Protein AF-A0A8X8FTY4-F1 (afdb_monomer_lite)

Radius of gyration: 25.92 Å; chains: 1; bounding box: 69×63×74 Å

InterPro domains:
  IPR011990 Tetratricopeptide-like helical domain superfamily [G3DSA:1.25.40.10] (54-294)
  IPR045653 Domain of unknown function DUF6396 [PF19933] (265-359)

Foldseek 3Di:
DDDDDDDDDDDDDDDDDDDDDDDDDDPDPPDPPQLAADDADDDDDDFDQDAQPPPQPDFDPLLVLLVLLLVVLVVPCPDDAEDPVLVVNLQSSLQSLLLSVLRVGLVSLVSNLVSLPHDHDPDPPVDQDPSNVVSVVSSVVSLVSCVVVVNLVSLQVVLVVCVVVSNNNVSLVSLSVSVSSNDLSSLVVNLLCQPCVHPNVVSNVHDPVSVVVSLVSLVSSVVNPNLVSQVVVLQVPQPPSPNVRRLVSLLVSLQQLRLVSLQSLLVSLVVVCVVPVPCPLSVVLSVLSVLSSVVSVVDPRDGQNCSCLSRNDPPDDHDDDPSDGPDDPDPDPDNSDDDLVSQQVSLVVSCADSSRSHHPVVVVVPVVPDDDD

Organism: NCBI:txid2760084

pLDDT: mean 76.69, std 22.38, range [25.39, 97.62]

Secondary structure (DSSP, 8-state):
-PPPPP--PPPPPPPP--------------------PPPPPPP-SPP-------------HHHHHHHHHHHHHHHH----SSSHHHHHHHHHHHHHHHHHHHTT-HHHHHHHHHHTTS---S---S---HHHHHHHHHHHHHHHHHHHTT-HHHHHHHHHHHHHTT-HHHHHHHHHHHHHTT-HHHHHHHHHHH-TTSHHHHHTT--GGGHHHHHHHHHHHHHTT-HHHHHHHHHHHSGGG-GGGGHHHHHHHHHTT-HHHHHHHHHHHHHHHHHSTT-HHHHHHHHHHHHHHHHHHHSTT---TTHHHHSPPTTS------S--SPPPPP--------HHHHHHHHHTTTB-TTT--BTHHHHTTTT-----

Sequence (373 aa):
MNQPAACACVSAPQKARNILVIGFLLISTMTAAKCRAKETAAPGPEFKCVTQVEGDGVVEADVERLYRFAQHLEAGAQLPVNNQDAVVAVQKLTRYYRIGVAHGDIRAAKALRNVLSWSTSDTYSGVLDRRQVSRDEERQKLLDQMLAAGSVDAIVTLGNIEMMGCSPATALPLYLKAASLGSVDGQMRAVNLLDPSTVSGRAFGAKKSGSGLVMSLLTCAAVAGDQRARYELAERGSAGGKSESNIELLHALTIQGNTYAVARLKSIFELRSRRNDSDSQDRERASRYERVRMLLMLNDGAKVPDLDVIVPLPPAELDAWDGTFLWSPSPTSEPPSLSEAEITDLATRRSLDPCTGLPKDLEESKSDQEPTP

Structure (mmCIF, N/CA/C/O backbone):
data_AF-A0A8X8FTY4-F1
#
_entry.id   AF-A0A8X8FTY4-F1
#
loop_
_atom_site.group_PDB
_atom_site.id
_atom_site.type_symbol
_atom_site.label_atom_id
_atom_site.label_alt_id
_atom_site.label_comp_id
_atom_site.label_asym_id
_atom_site.label_entity_id
_atom_site.label_seq_id
_atom_site.pdbx_PDB_ins_code
_atom_site.Cartn_x
_atom_site.Cartn_y
_atom_site.Cartn_z
_atom_site.occupancy
_atom_site.B_iso_or_equiv
_atom_site.auth_seq_id
_atom_site.auth_comp_id
_atom_site.auth_asym_id
_atom_site.auth_atom_id
_atom_site.pdbx_PDB_model_num
ATOM 1 N N . MET A 1 1 ? -44.401 17.730 7.326 1.00 31.33 1 MET A N 1
ATOM 2 C CA . MET A 1 1 ? -43.212 17.431 6.502 1.00 31.33 1 MET A CA 1
ATOM 3 C C . MET A 1 1 ? -42.066 18.242 7.082 1.00 31.33 1 MET A C 1
ATOM 5 O O . MET A 1 1 ? -41.971 19.425 6.793 1.00 31.33 1 MET A O 1
ATOM 9 N N . ASN A 1 2 ? -41.297 17.650 7.998 1.00 30.16 2 ASN A N 1
ATOM 10 C CA . ASN A 1 2 ? -40.187 18.328 8.671 1.00 30.16 2 ASN A CA 1
ATOM 11 C C . ASN A 1 2 ? -38.917 18.121 7.843 1.00 30.16 2 ASN A C 1
ATOM 13 O O . ASN A 1 2 ? -38.508 16.983 7.628 1.00 30.16 2 ASN A O 1
ATOM 17 N N . GLN A 1 3 ? -38.330 19.211 7.351 1.00 25.39 3 GLN A N 1
ATOM 18 C CA . GLN A 1 3 ? -37.005 19.203 6.731 1.00 25.39 3 GLN A CA 1
ATOM 19 C C . GLN A 1 3 ? -35.939 18.893 7.799 1.00 25.39 3 GLN A C 1
ATOM 21 O O . GLN A 1 3 ? -36.030 19.442 8.900 1.00 25.39 3 GLN A O 1
ATOM 26 N N . PRO A 1 4 ? -34.934 18.045 7.517 1.00 29.77 4 PRO A N 1
ATOM 27 C CA . PRO A 1 4 ? -33.805 17.870 8.420 1.00 29.77 4 PRO A CA 1
ATOM 28 C C . PRO A 1 4 ? -32.944 19.142 8.428 1.00 29.77 4 PRO A C 1
ATOM 30 O O . PRO A 1 4 ? -32.635 19.710 7.379 1.00 29.77 4 PRO A O 1
ATOM 33 N N . ALA A 1 5 ? -32.598 19.606 9.629 1.00 31.27 5 ALA A N 1
ATOM 34 C CA . ALA A 1 5 ? -31.796 20.803 9.849 1.00 31.27 5 ALA A CA 1
ATOM 35 C C . ALA A 1 5 ? -30.374 20.628 9.288 1.00 31.27 5 ALA A C 1
ATOM 37 O O . ALA A 1 5 ? -29.717 19.619 9.537 1.00 31.27 5 ALA A O 1
ATOM 38 N N . ALA A 1 6 ? -29.890 21.623 8.547 1.00 30.09 6 ALA A N 1
ATOM 39 C CA . ALA A 1 6 ? -28.513 21.670 8.071 1.00 30.09 6 ALA A CA 1
ATOM 40 C C . ALA A 1 6 ? -27.552 21.966 9.244 1.00 30.09 6 ALA A C 1
ATOM 42 O O . ALA A 1 6 ? -27.708 22.991 9.910 1.00 30.09 6 ALA A O 1
ATOM 43 N N . CYS A 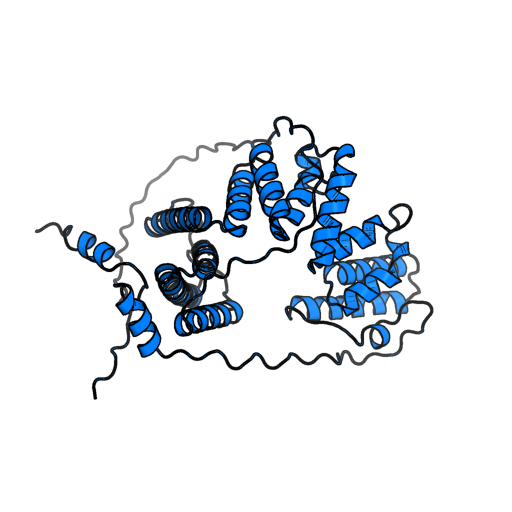1 7 ? -26.556 21.098 9.495 1.00 32.28 7 CYS A N 1
ATOM 44 C CA . CYS A 1 7 ? -25.486 21.368 10.470 1.00 32.28 7 CYS A CA 1
ATOM 45 C C . CYS A 1 7 ? -24.625 22.539 9.935 1.00 32.28 7 CYS A C 1
ATOM 47 O O . CYS A 1 7 ? -23.937 22.390 8.924 1.00 32.28 7 CYS A O 1
ATOM 49 N N . ALA A 1 8 ? -24.644 23.698 10.600 1.00 29.80 8 ALA A N 1
ATOM 50 C CA . ALA A 1 8 ? -23.758 24.829 10.312 1.00 29.80 8 ALA A CA 1
ATOM 51 C C . ALA A 1 8 ? -22.760 25.020 11.467 1.00 29.80 8 ALA A C 1
ATOM 53 O O . ALA A 1 8 ? -23.161 25.203 12.614 1.00 29.80 8 ALA A O 1
ATOM 54 N N . CYS A 1 9 ? -21.457 24.990 11.171 1.00 28.64 9 CYS A N 1
ATOM 55 C CA . CYS A 1 9 ? -20.397 25.246 12.149 1.00 28.64 9 CYS A CA 1
ATOM 56 C C . CYS A 1 9 ? -20.193 26.759 12.333 1.00 28.64 9 CYS A C 1
ATOM 58 O O . CYS A 1 9 ? -19.814 27.454 11.391 1.00 28.64 9 CYS A O 1
ATOM 60 N N . VAL A 1 10 ? -20.409 27.268 13.549 1.00 26.62 10 VAL A N 1
ATOM 61 C CA . VAL A 1 10 ? -20.177 28.675 13.919 1.00 26.62 10 VAL A CA 1
ATOM 62 C C . VAL A 1 10 ? -18.745 28.845 14.440 1.00 26.62 10 VAL A C 1
ATOM 64 O O . VAL A 1 10 ? -18.342 28.184 15.393 1.00 26.62 10 VAL A O 1
ATOM 67 N N . SER A 1 11 ? -17.966 29.743 13.832 1.00 28.58 11 SER A N 1
ATOM 68 C CA . SER A 1 11 ? -16.622 30.127 14.288 1.00 28.58 11 SER A CA 1
ATOM 69 C C . SER A 1 11 ? -16.677 31.347 15.216 1.00 28.58 11 SER A C 1
ATOM 71 O O . SER A 1 11 ? -17.156 32.404 14.804 1.00 28.58 11 SER A O 1
ATOM 73 N N . ALA A 1 12 ? -16.143 31.240 16.435 1.00 26.58 12 ALA A N 1
ATOM 74 C CA . ALA A 1 12 ? -15.958 32.380 17.340 1.00 26.58 12 ALA A CA 1
ATOM 75 C C . ALA A 1 12 ? -14.589 33.069 17.110 1.00 26.58 12 ALA A C 1
ATOM 77 O O . ALA A 1 12 ? -13.597 32.372 16.886 1.00 26.58 12 ALA A O 1
ATOM 78 N N . PRO A 1 13 ? -14.487 34.413 17.183 1.00 27.52 13 PRO A N 1
ATOM 79 C CA . PRO A 1 13 ? -13.235 35.129 16.951 1.00 27.52 13 PRO A CA 1
ATOM 80 C C . PRO A 1 13 ? -12.374 35.204 18.222 1.00 27.52 13 PRO A C 1
ATOM 82 O O . PRO A 1 13 ? -12.824 35.645 19.281 1.00 27.52 13 PRO A O 1
ATOM 85 N N . GLN A 1 14 ? -11.102 34.820 18.110 1.00 30.92 14 GLN A N 1
ATOM 86 C CA . GLN A 1 14 ? -10.137 34.833 19.211 1.00 30.92 14 GLN A CA 1
ATOM 87 C C . GLN A 1 14 ? -9.344 36.155 19.202 1.00 30.92 14 GLN A C 1
ATOM 89 O O . GLN A 1 14 ? -8.655 36.479 18.237 1.00 30.92 14 GLN A O 1
ATOM 94 N N . LYS A 1 15 ? -9.466 36.953 20.274 1.00 28.73 15 LYS A N 1
ATOM 95 C CA . LYS A 1 15 ? -8.735 38.221 20.461 1.00 28.73 15 LYS A CA 1
ATOM 96 C C . LYS A 1 15 ? -7.252 37.952 20.745 1.00 28.73 15 LYS A C 1
ATOM 98 O O . LYS A 1 15 ? -6.920 37.328 21.750 1.00 28.73 15 LYS A O 1
ATOM 103 N N . ALA A 1 16 ? -6.369 38.484 19.904 1.00 28.66 16 ALA A N 1
ATOM 104 C CA . ALA A 1 16 ? -4.926 38.474 20.123 1.00 28.66 16 ALA A CA 1
ATOM 105 C C . ALA A 1 16 ? -4.528 39.448 21.252 1.00 28.66 16 ALA A C 1
ATOM 107 O O . ALA A 1 16 ? -4.875 40.629 21.215 1.00 28.66 16 ALA A O 1
ATOM 108 N N . ARG A 1 17 ? -3.774 38.968 22.248 1.00 30.05 17 ARG A N 1
ATOM 109 C CA . ARG A 1 17 ? -3.014 39.807 23.190 1.00 30.05 17 ARG A CA 1
ATOM 110 C C . ARG A 1 17 ? -1.528 39.586 22.918 1.00 30.05 17 ARG A C 1
ATOM 112 O O . ARG A 1 17 ? -1.022 38.490 23.127 1.00 30.05 17 ARG A O 1
ATOM 119 N N . ASN A 1 18 ? -0.851 40.631 22.448 1.00 26.86 18 ASN A N 1
ATOM 120 C CA . ASN A 1 18 ? 0.596 40.648 22.251 1.00 26.86 18 ASN A CA 1
ATOM 121 C C . ASN A 1 18 ? 1.306 40.663 23.611 1.00 26.86 18 ASN A C 1
ATOM 123 O O . ASN A 1 18 ? 1.175 41.631 24.359 1.00 26.86 18 ASN A O 1
ATOM 127 N N . ILE A 1 19 ? 2.082 39.621 23.910 1.00 31.84 19 ILE A N 1
ATOM 128 C CA . ILE A 1 19 ? 3.096 39.637 24.970 1.00 31.84 19 ILE A CA 1
ATOM 129 C C . ILE A 1 19 ? 4.438 39.323 24.308 1.00 31.84 19 ILE A C 1
ATOM 131 O O . ILE A 1 19 ? 4.647 38.239 23.769 1.00 31.84 19 ILE A O 1
ATOM 135 N N . LEU A 1 20 ? 5.326 40.315 24.321 1.00 27.30 20 LEU A N 1
ATOM 136 C CA . LEU A 1 20 ? 6.701 40.236 23.841 1.00 27.30 20 LEU A CA 1
ATOM 137 C C . LEU A 1 20 ? 7.543 39.505 24.900 1.00 27.30 20 LEU A C 1
ATOM 139 O O . LEU A 1 20 ? 7.783 40.055 25.972 1.00 27.30 20 LEU A O 1
ATOM 143 N N . VAL A 1 21 ? 7.987 38.278 24.614 1.00 32.59 21 VAL A N 1
ATOM 144 C CA . VAL A 1 21 ? 8.940 37.541 25.462 1.00 32.59 21 VAL A CA 1
ATOM 145 C C . VAL A 1 21 ? 10.269 37.431 24.720 1.00 32.59 21 VAL A C 1
ATOM 147 O O . VAL A 1 21 ? 10.369 36.787 23.680 1.00 32.59 21 VAL A O 1
ATOM 150 N N . ILE A 1 22 ? 11.289 38.092 25.265 1.00 33.78 22 ILE A N 1
ATOM 151 C CA . ILE A 1 22 ? 12.682 38.034 24.815 1.00 33.78 22 ILE A CA 1
ATOM 152 C C . ILE A 1 22 ? 13.286 36.733 25.365 1.00 33.78 22 ILE A C 1
ATOM 154 O O . ILE A 1 22 ? 13.469 36.601 26.573 1.00 33.78 22 ILE A O 1
ATOM 158 N N . GLY A 1 23 ? 13.557 35.761 24.488 1.00 30.83 23 GLY A N 1
ATOM 159 C CA . GLY A 1 23 ? 14.112 34.451 24.841 1.00 30.83 23 GLY A CA 1
ATOM 160 C C . GLY A 1 23 ? 15.483 34.215 24.206 1.00 30.83 23 GLY A C 1
ATOM 161 O O . GLY A 1 23 ? 15.617 34.223 22.986 1.00 30.83 23 GLY A O 1
ATOM 162 N N . PHE A 1 24 ? 16.491 34.015 25.055 1.00 30.70 24 PHE A N 1
ATOM 163 C CA . PHE A 1 24 ? 17.881 33.700 24.719 1.00 30.70 24 PHE A CA 1
ATOM 164 C C . PHE A 1 24 ? 18.014 32.452 23.822 1.00 30.70 24 PHE A C 1
ATOM 166 O O . PHE A 1 24 ? 17.514 31.377 24.150 1.00 30.70 24 PHE A O 1
ATOM 173 N N . LEU A 1 25 ? 18.761 32.586 22.721 1.00 31.30 25 LEU A N 1
ATOM 174 C CA . LEU A 1 25 ? 19.192 31.496 21.840 1.00 31.30 25 LEU A CA 1
ATOM 175 C C . LEU A 1 25 ? 20.278 30.649 22.525 1.00 31.30 25 LEU A C 1
ATOM 177 O O . LEU A 1 25 ? 21.455 31.007 22.517 1.00 31.30 25 LEU A O 1
ATOM 181 N N . LEU A 1 26 ? 19.893 29.496 23.076 1.00 30.78 26 LEU A N 1
ATOM 182 C CA . LEU A 1 26 ? 20.808 28.380 23.320 1.00 30.78 26 LEU A CA 1
ATOM 183 C C . LEU A 1 26 ? 20.708 27.418 22.134 1.00 30.78 26 LEU A C 1
ATOM 185 O O . LEU A 1 26 ? 19.746 26.666 21.994 1.00 30.78 26 LEU A O 1
ATOM 189 N N . ILE A 1 27 ? 21.711 27.471 21.259 1.00 32.88 27 ILE A N 1
ATOM 190 C CA . ILE A 1 27 ? 21.879 26.548 20.134 1.00 32.88 27 ILE A CA 1
ATOM 191 C C . ILE A 1 27 ? 22.285 25.190 20.718 1.00 32.88 27 ILE A C 1
ATOM 193 O O . ILE A 1 27 ? 23.460 24.933 20.972 1.00 32.88 27 ILE A O 1
ATOM 197 N N . SER A 1 28 ? 21.301 24.328 20.974 1.00 30.59 28 SER A N 1
ATOM 198 C CA . SER A 1 28 ? 21.543 22.921 21.283 1.00 30.59 28 SER A CA 1
ATOM 199 C C . SER A 1 28 ? 21.737 22.175 19.965 1.00 30.59 28 SER A C 1
ATOM 201 O O . SER A 1 28 ? 20.808 22.012 19.173 1.00 30.59 28 SER A O 1
ATOM 203 N N . THR A 1 29 ? 22.972 21.769 19.685 1.00 31.91 29 THR A N 1
ATOM 204 C CA . THR A 1 29 ? 23.302 20.902 18.556 1.00 31.91 29 THR A CA 1
ATOM 205 C C . THR A 1 29 ? 22.725 19.512 18.821 1.00 31.91 29 THR A C 1
ATOM 207 O O . THR A 1 29 ? 23.335 18.682 19.494 1.00 31.91 29 THR A O 1
ATOM 210 N N . MET A 1 30 ? 21.528 19.237 18.292 1.00 28.66 30 MET A N 1
ATOM 211 C CA . MET A 1 30 ? 21.006 17.872 18.239 1.00 28.66 30 MET A CA 1
ATOM 212 C C . MET A 1 30 ? 21.923 17.035 17.349 1.00 28.66 30 MET A C 1
ATOM 214 O O . MET A 1 30 ? 21.891 17.099 16.121 1.00 28.66 30 MET A O 1
ATOM 218 N N . THR A 1 31 ? 22.780 16.251 17.990 1.00 32.69 31 THR A N 1
ATOM 219 C CA . THR A 1 31 ? 23.512 15.173 17.344 1.00 32.69 31 THR A CA 1
ATOM 220 C C . THR A 1 31 ? 22.498 14.111 16.936 1.00 32.69 31 THR A C 1
ATOM 222 O O . THR A 1 31 ? 21.790 13.553 17.770 1.00 32.69 31 THR A O 1
ATOM 225 N N . ALA A 1 32 ? 22.399 13.853 15.630 1.00 33.75 32 ALA A N 1
ATOM 226 C CA . ALA A 1 32 ? 21.587 12.778 15.082 1.00 33.75 32 ALA A CA 1
ATOM 227 C C . ALA A 1 32 ? 21.992 11.447 15.737 1.00 33.75 32 ALA A C 1
ATOM 229 O O . ALA A 1 32 ? 23.086 10.926 15.495 1.00 33.75 32 ALA A O 1
ATOM 230 N N . ALA A 1 33 ? 21.123 10.910 16.591 1.00 38.19 33 ALA A N 1
ATOM 231 C CA . ALA A 1 33 ? 21.311 9.603 17.193 1.00 38.19 33 ALA A CA 1
ATOM 232 C C . ALA A 1 33 ? 21.300 8.549 16.076 1.00 38.19 33 ALA A C 1
ATOM 234 O O . ALA A 1 33 ? 20.271 8.269 15.465 1.00 38.19 33 ALA A O 1
ATOM 235 N N . LYS A 1 34 ? 22.467 7.974 15.772 1.00 43.44 34 LYS A N 1
ATOM 236 C CA . LYS A 1 34 ? 22.580 6.807 14.889 1.00 43.44 34 LYS A CA 1
ATOM 237 C C . LYS A 1 34 ? 21.829 5.644 15.542 1.00 43.44 34 LYS A C 1
ATOM 239 O O . LYS A 1 34 ? 22.328 5.067 16.507 1.00 43.44 34 LYS A O 1
ATOM 244 N N . CYS A 1 35 ? 20.652 5.300 15.012 1.00 43.69 35 CYS A N 1
ATOM 245 C CA . CYS A 1 35 ? 19.920 4.090 15.388 1.00 43.69 35 CYS A CA 1
ATOM 246 C C . CYS A 1 35 ? 20.827 2.874 15.121 1.00 43.69 35 CYS A C 1
ATOM 248 O O . CYS A 1 35 ? 21.119 2.542 13.973 1.00 43.69 35 CYS A O 1
ATOM 250 N N . ARG A 1 36 ? 21.337 2.242 16.185 1.00 37.41 36 ARG A N 1
ATOM 251 C CA . ARG A 1 36 ? 22.178 1.040 16.107 1.00 37.41 36 ARG A CA 1
ATOM 252 C C . ARG A 1 36 ? 21.305 -0.169 16.424 1.00 37.41 36 ARG A C 1
ATOM 254 O O . ARG A 1 36 ? 20.817 -0.290 17.544 1.00 37.41 36 ARG A O 1
ATOM 261 N N . ALA A 1 37 ? 21.107 -1.049 15.445 1.00 43.16 37 ALA A N 1
ATOM 262 C CA . ALA A 1 37 ? 20.361 -2.287 15.642 1.00 43.16 37 ALA A CA 1
ATOM 263 C C . ALA A 1 37 ? 21.069 -3.191 16.669 1.00 43.16 37 ALA A C 1
ATOM 265 O O . ALA A 1 37 ? 22.281 -3.406 16.582 1.00 43.16 37 ALA A O 1
ATOM 266 N N . LYS A 1 38 ? 20.307 -3.721 17.632 1.00 38.34 38 LYS A N 1
ATOM 267 C CA . LYS A 1 38 ? 20.701 -4.911 18.397 1.00 38.34 38 LYS A CA 1
ATOM 268 C C . LYS A 1 38 ? 20.352 -6.163 17.588 1.00 38.34 38 LYS A C 1
ATOM 270 O O . LYS A 1 38 ? 19.427 -6.151 16.782 1.00 38.34 38 LYS A O 1
ATOM 275 N N . GLU A 1 39 ? 21.164 -7.192 17.794 1.00 38.56 39 GLU A N 1
ATOM 276 C CA . GLU A 1 39 ? 21.252 -8.442 17.035 1.00 38.56 39 GLU A CA 1
ATOM 277 C C . GLU A 1 39 ? 19.891 -9.097 16.737 1.00 38.56 39 GLU A C 1
ATOM 279 O O . GLU A 1 39 ? 19.053 -9.257 17.623 1.00 38.56 39 GLU A O 1
ATOM 284 N N . THR A 1 40 ? 19.679 -9.483 15.476 1.00 40.56 40 THR A N 1
ATOM 285 C CA . THR A 1 40 ? 18.480 -10.190 15.013 1.00 40.56 40 THR A CA 1
ATOM 286 C C . THR A 1 40 ? 18.596 -11.694 15.277 1.00 40.56 40 THR A C 1
ATOM 288 O O . THR A 1 40 ? 19.612 -12.323 14.972 1.00 40.56 40 THR A O 1
ATOM 291 N N . ALA A 1 41 ? 17.541 -12.268 15.863 1.00 35.81 41 ALA A N 1
ATOM 292 C CA . ALA A 1 41 ? 17.430 -13.686 16.191 1.00 35.81 41 ALA A CA 1
ATOM 293 C C . ALA A 1 41 ? 17.361 -14.591 14.940 1.00 35.81 41 ALA A C 1
ATOM 295 O O . ALA A 1 41 ? 16.935 -14.170 13.864 1.00 35.81 41 ALA A O 1
ATOM 296 N N . ALA A 1 42 ? 17.802 -15.843 15.114 1.00 37.09 42 ALA A N 1
ATOM 297 C CA . ALA A 1 42 ? 17.893 -16.902 14.104 1.00 37.09 42 ALA A CA 1
ATOM 298 C C . ALA A 1 42 ? 16.549 -17.206 13.394 1.00 37.09 42 ALA A C 1
ATOM 300 O O . ALA A 1 42 ? 15.488 -16.990 13.981 1.00 37.09 42 ALA A O 1
ATOM 301 N N . PRO A 1 43 ? 16.573 -17.711 12.141 1.00 44.03 43 PRO A N 1
ATOM 302 C CA . PRO A 1 43 ? 15.367 -17.888 11.336 1.00 44.03 43 PRO A CA 1
ATOM 303 C C . PRO A 1 43 ? 14.415 -18.919 11.954 1.00 44.03 43 PRO A C 1
ATOM 305 O O . PRO A 1 43 ? 14.804 -20.047 12.256 1.00 44.03 43 PRO A O 1
ATOM 308 N N . GLY A 1 44 ? 13.165 -18.490 12.137 1.00 50.53 44 GLY A N 1
ATOM 309 C CA . GLY A 1 44 ? 12.039 -19.320 12.553 1.00 50.53 44 GLY A CA 1
ATOM 310 C C . GLY A 1 44 ? 11.575 -20.310 11.468 1.00 50.53 44 GLY A C 1
ATOM 311 O O . GLY A 1 44 ? 12.240 -20.456 10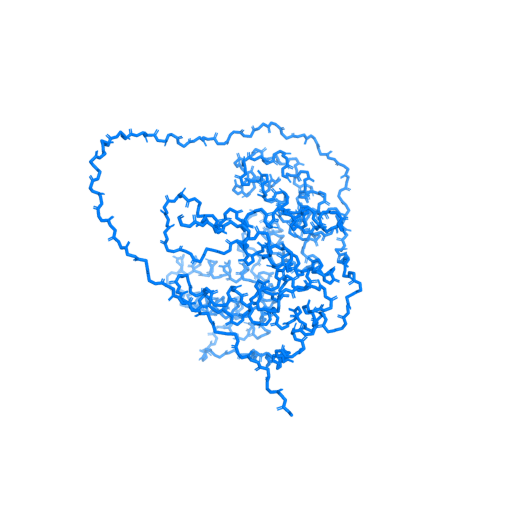.442 1.00 50.53 44 GLY A O 1
ATOM 312 N N . PRO A 1 45 ? 10.446 -21.010 11.700 1.00 53.69 45 PRO A N 1
ATOM 313 C CA . PRO A 1 45 ? 9.960 -22.095 10.844 1.00 53.69 45 PRO A CA 1
ATOM 314 C C . PRO A 1 45 ? 9.749 -21.672 9.382 1.00 53.69 45 PRO A C 1
ATOM 316 O O . PRO A 1 45 ? 9.519 -20.500 9.086 1.00 53.69 45 PRO A O 1
ATOM 319 N N . GLU A 1 46 ? 9.814 -22.655 8.479 1.00 72.06 46 GLU A N 1
ATOM 320 C CA . GLU A 1 46 ? 9.621 -22.504 7.032 1.00 72.06 46 GLU A CA 1
ATOM 321 C C . GLU A 1 46 ? 8.352 -21.690 6.714 1.00 72.06 46 GLU A C 1
ATOM 323 O O . GLU A 1 46 ? 7.239 -22.061 7.095 1.00 72.06 46 GLU A O 1
ATOM 328 N N . PHE A 1 47 ? 8.528 -20.552 6.036 1.00 87.69 47 PHE A N 1
ATOM 329 C CA . PHE A 1 47 ? 7.426 -19.684 5.629 1.00 87.69 47 PHE A CA 1
ATOM 330 C C . PHE A 1 47 ? 6.537 -20.402 4.611 1.00 87.69 47 PHE A C 1
ATOM 332 O O . PHE A 1 47 ? 7.007 -20.819 3.552 1.00 87.69 47 PHE A O 1
ATOM 339 N N . LYS A 1 48 ? 5.239 -20.492 4.908 1.00 89.88 48 LYS A N 1
ATOM 340 C CA . LYS A 1 48 ? 4.224 -21.012 3.990 1.00 89.88 48 LYS A CA 1
ATOM 341 C C . LYS A 1 48 ? 3.427 -19.850 3.420 1.00 89.88 48 LYS A C 1
ATOM 343 O O . LYS A 1 48 ? 2.898 -19.042 4.177 1.00 89.88 48 LYS A O 1
ATOM 348 N N . CYS A 1 49 ? 3.343 -19.783 2.095 1.00 90.25 49 CYS A N 1
ATOM 349 C CA . CYS A 1 49 ? 2.513 -18.787 1.434 1.00 90.25 49 CYS A CA 1
ATOM 350 C C . CYS A 1 49 ? 1.034 -19.080 1.704 1.00 90.25 49 CYS A C 1
ATOM 352 O O . CYS A 1 49 ? 0.570 -20.202 1.497 1.00 90.25 49 CYS A O 1
ATOM 354 N N . VAL A 1 50 ? 0.316 -18.063 2.166 1.00 91.44 50 VAL A N 1
ATOM 355 C CA . VAL A 1 50 ? -1.122 -18.096 2.429 1.00 91.44 50 VAL A CA 1
ATOM 356 C C . VAL A 1 50 ? -1.712 -16.844 1.796 1.00 91.44 50 VAL A C 1
ATOM 358 O O . VAL A 1 50 ? -1.111 -15.774 1.873 1.00 91.44 50 VAL A O 1
ATOM 361 N N . THR A 1 51 ? -2.867 -16.963 1.153 1.00 84.50 51 THR A N 1
ATOM 362 C CA . THR A 1 51 ? -3.624 -15.793 0.701 1.00 84.50 51 THR A CA 1
ATOM 363 C C . THR A 1 51 ? -4.336 -15.196 1.904 1.00 84.50 51 THR A C 1
ATOM 365 O O . THR A 1 51 ? -4.991 -15.933 2.642 1.00 84.50 51 THR A O 1
ATOM 368 N N . GLN A 1 52 ? -4.209 -13.884 2.118 1.00 79.69 52 GLN A N 1
ATOM 369 C CA . GLN A 1 52 ? -4.981 -13.212 3.159 1.00 79.69 52 GLN A CA 1
ATOM 370 C C . GLN A 1 52 ? -6.466 -13.446 2.887 1.00 79.69 52 GLN A C 1
ATOM 372 O O . GLN A 1 52 ? -7.004 -12.987 1.883 1.00 79.69 52 GLN A O 1
ATOM 377 N N . VAL A 1 53 ? -7.114 -14.172 3.789 1.00 67.06 53 VAL A N 1
ATOM 378 C CA . VAL A 1 53 ? -8.566 -14.171 3.889 1.00 67.06 53 VAL A CA 1
ATOM 379 C C . VAL A 1 53 ? -8.867 -12.997 4.803 1.00 67.06 53 VAL A C 1
ATOM 381 O O . VAL A 1 53 ? -8.573 -13.054 5.999 1.00 67.06 53 VAL A O 1
ATOM 384 N N . GLU A 1 54 ? -9.320 -11.880 4.235 1.00 58.94 54 GLU A N 1
ATOM 385 C CA . GLU A 1 54 ? -9.830 -10.796 5.066 1.00 58.94 54 GLU A CA 1
ATOM 386 C C . GLU A 1 54 ? -10.997 -11.347 5.881 1.00 58.94 54 GLU A C 1
ATOM 388 O O . GLU A 1 54 ? -11.904 -11.966 5.337 1.00 58.94 54 GLU A O 1
ATOM 393 N N . GLY A 1 55 ? -10.942 -11.173 7.201 1.00 55.62 55 GLY A N 1
ATOM 394 C CA . GLY A 1 55 ? -12.123 -11.311 8.037 1.00 55.62 55 GLY A CA 1
ATOM 395 C C . GLY A 1 55 ? -12.990 -10.085 7.803 1.00 55.62 55 GLY A C 1
ATOM 396 O O . GLY A 1 55 ? -12.994 -9.169 8.623 1.00 55.62 55 GLY A O 1
ATOM 397 N N . ASP A 1 56 ? -13.667 -10.026 6.665 1.00 52.34 56 ASP A N 1
ATOM 398 C CA . ASP A 1 56 ? -14.793 -9.135 6.460 1.00 52.34 56 ASP A CA 1
ATOM 399 C C . ASP A 1 56 ? -15.941 -9.684 7.304 1.00 52.34 56 ASP A C 1
ATOM 401 O O . ASP A 1 56 ? -16.811 -10.422 6.849 1.00 52.34 56 ASP A O 1
ATOM 405 N N . GLY A 1 57 ? -15.906 -9.387 8.607 1.00 61.09 57 GLY A N 1
ATOM 406 C CA . GLY A 1 57 ? -17.052 -9.651 9.468 1.00 61.09 57 GLY A CA 1
ATOM 407 C C . GLY A 1 57 ? -18.326 -9.206 8.746 1.00 61.09 57 GLY A C 1
ATOM 408 O O . GLY A 1 57 ? -18.322 -8.175 8.076 1.00 61.09 57 GLY A O 1
ATOM 409 N N . VAL A 1 58 ? -19.387 -10.012 8.821 1.00 69.44 58 VAL A N 1
ATOM 410 C CA . VAL A 1 58 ? -20.645 -9.710 8.131 1.00 69.44 58 VAL A CA 1
ATOM 411 C C . VAL A 1 58 ? -21.153 -8.359 8.637 1.00 69.44 58 VAL A C 1
ATOM 413 O O . VAL A 1 58 ? -21.639 -8.260 9.762 1.00 69.44 58 VAL A O 1
ATOM 416 N N . VAL A 1 59 ? -20.997 -7.321 7.817 1.00 82.94 59 VAL A N 1
ATOM 417 C CA . VAL A 1 59 ? -21.488 -5.969 8.088 1.00 82.94 59 VAL A CA 1
ATOM 418 C C . VAL A 1 59 ? -22.877 -5.793 7.486 1.00 82.94 59 VAL A C 1
ATOM 420 O O . VAL A 1 59 ? -23.211 -6.380 6.455 1.00 82.94 59 VAL A O 1
ATOM 423 N N . GLU A 1 60 ? -23.705 -4.983 8.141 1.00 90.00 60 GLU A N 1
ATOM 424 C CA . GLU A 1 60 ? -25.025 -4.616 7.627 1.00 90.00 60 GLU A CA 1
ATOM 425 C C . GLU A 1 60 ? -24.890 -3.926 6.254 1.00 90.00 60 GLU A C 1
ATOM 427 O O . GLU A 1 60 ? -23.926 -3.205 5.983 1.00 90.00 60 GLU A O 1
ATOM 432 N N . ALA A 1 61 ? -25.849 -4.156 5.353 1.00 90.44 61 ALA A N 1
ATOM 433 C CA . ALA A 1 61 ? -25.744 -3.694 3.967 1.00 90.44 61 ALA A CA 1
ATOM 434 C C . ALA A 1 61 ? -25.671 -2.161 3.842 1.00 90.44 61 ALA A C 1
ATOM 436 O O . ALA A 1 61 ? -25.004 -1.639 2.953 1.00 90.44 61 ALA A O 1
ATOM 437 N N . ASP A 1 62 ? -26.351 -1.430 4.720 1.00 92.19 62 ASP A N 1
ATOM 438 C CA . ASP A 1 62 ? -26.295 0.031 4.797 1.00 92.19 62 ASP A CA 1
ATOM 439 C C . ASP A 1 62 ? -24.957 0.548 5.358 1.00 92.19 62 ASP A C 1
ATOM 441 O O . ASP A 1 62 ? -24.465 1.574 4.885 1.00 92.19 62 ASP A O 1
ATOM 445 N N . VAL A 1 63 ? -24.316 -0.190 6.270 1.00 92.50 63 VAL A N 1
ATOM 446 C CA . VAL A 1 63 ? -22.949 0.084 6.754 1.00 92.50 63 VAL A CA 1
ATOM 447 C C . VAL A 1 63 ? -21.917 -0.139 5.645 1.00 92.50 63 VAL A C 1
ATOM 449 O O . VAL A 1 63 ? -21.044 0.704 5.446 1.00 92.50 63 VAL A O 1
ATOM 452 N N . GLU A 1 64 ? -22.054 -1.208 4.855 1.00 90.62 64 GLU A N 1
ATOM 453 C CA . GLU A 1 64 ? -21.225 -1.432 3.660 1.00 90.62 64 GLU A CA 1
ATOM 454 C C . GLU A 1 64 ? -21.391 -0.292 2.641 1.00 90.62 64 GLU A C 1
ATOM 456 O O . GLU A 1 64 ? -20.400 0.205 2.097 1.00 90.62 64 GLU A O 1
ATOM 461 N N . ARG A 1 65 ? -22.626 0.183 2.405 1.00 91.75 65 ARG A N 1
ATOM 462 C CA . ARG A 1 65 ? -22.852 1.361 1.548 1.00 91.75 65 ARG A CA 1
ATOM 463 C C . ARG A 1 65 ? -22.150 2.599 2.104 1.00 91.75 65 ARG A C 1
ATOM 465 O O . ARG A 1 65 ? -21.516 3.314 1.329 1.00 91.75 65 ARG A O 1
ATOM 472 N N . LEU A 1 66 ? -22.238 2.844 3.416 1.00 93.56 66 LEU A N 1
ATOM 473 C CA . LEU A 1 66 ? -21.573 3.976 4.069 1.00 93.56 66 LEU A CA 1
ATOM 474 C C . LEU A 1 66 ? -20.054 3.911 3.894 1.00 93.56 66 LEU A C 1
ATOM 476 O O . LEU A 1 66 ? -19.438 4.922 3.554 1.00 93.56 66 LEU A O 1
ATOM 480 N N . TYR A 1 67 ? -19.460 2.729 4.075 1.00 91.31 67 TYR A N 1
ATOM 481 C CA . TYR A 1 67 ? -18.029 2.521 3.878 1.00 91.31 67 TYR A CA 1
ATOM 482 C C . TYR A 1 67 ? -17.605 2.841 2.439 1.00 91.31 67 TYR A C 1
ATOM 484 O O . TYR A 1 67 ? -16.677 3.624 2.232 1.00 91.31 67 TYR A O 1
ATOM 492 N N . ARG A 1 68 ? -18.326 2.324 1.434 1.00 89.19 68 ARG A N 1
ATOM 493 C CA . ARG A 1 68 ? -18.039 2.614 0.016 1.00 89.19 68 ARG A CA 1
ATOM 494 C C . ARG A 1 68 ? -18.230 4.084 -0.348 1.00 89.19 68 ARG A C 1
ATOM 496 O O . ARG A 1 68 ? -17.448 4.621 -1.129 1.00 89.19 68 ARG A O 1
ATOM 503 N N . PHE A 1 69 ? -19.243 4.741 0.213 1.00 89.69 69 PHE A N 1
ATOM 504 C CA . PHE A 1 69 ? -19.453 6.178 0.033 1.00 89.69 69 PHE A CA 1
ATOM 505 C C . PHE A 1 69 ? -18.288 6.992 0.594 1.00 89.69 69 PHE A C 1
ATOM 507 O O . PHE A 1 69 ? -17.752 7.853 -0.103 1.00 89.69 69 PHE A O 1
ATOM 514 N N . ALA A 1 70 ? -17.837 6.675 1.810 1.00 89.25 70 ALA A N 1
ATOM 515 C CA . ALA A 1 70 ? -16.673 7.316 2.410 1.00 89.25 70 ALA A CA 1
ATOM 516 C C . ALA A 1 70 ? -15.392 7.074 1.591 1.00 89.25 70 ALA A C 1
ATOM 518 O O . ALA A 1 70 ? -14.667 8.029 1.324 1.00 89.25 70 ALA A O 1
ATOM 519 N N . GLN A 1 71 ? -15.156 5.849 1.107 1.00 86.38 71 GLN A N 1
ATOM 520 C CA . GLN A 1 71 ? -14.010 5.543 0.240 1.00 86.38 71 GLN A CA 1
ATOM 521 C C . GLN A 1 71 ? -14.038 6.317 -1.080 1.00 86.38 71 GLN A C 1
ATOM 523 O O . GLN A 1 71 ? -13.004 6.809 -1.527 1.00 86.38 71 GLN A O 1
ATOM 528 N N . HIS A 1 72 ? -15.209 6.449 -1.706 1.00 83.56 72 HIS A N 1
ATOM 529 C CA . HIS A 1 72 ? -15.345 7.234 -2.930 1.00 83.56 72 HIS A CA 1
ATOM 530 C C . HIS A 1 72 ? -15.011 8.712 -2.686 1.00 83.56 72 HIS A C 1
ATOM 532 O O . HIS A 1 72 ? -14.279 9.320 -3.466 1.00 83.56 72 HIS A O 1
ATOM 538 N N . LEU A 1 73 ? -15.512 9.280 -1.583 1.00 81.62 73 LEU A N 1
ATOM 539 C CA . LEU A 1 73 ? -15.182 10.648 -1.186 1.00 81.62 73 LEU A CA 1
ATOM 540 C C . LEU A 1 73 ? -13.689 10.812 -0.900 1.00 81.62 73 LEU A C 1
ATOM 542 O O . LEU A 1 73 ? -13.110 11.804 -1.322 1.00 81.62 73 LEU A O 1
ATOM 546 N N . GLU A 1 74 ? -13.066 9.853 -0.217 1.00 81.06 74 GLU A N 1
ATOM 547 C CA . GLU A 1 74 ? -11.629 9.847 0.064 1.00 81.06 74 GLU A CA 1
ATOM 548 C C . GLU A 1 74 ? -10.791 9.785 -1.221 1.00 81.06 74 GLU A C 1
ATOM 550 O O . GLU A 1 74 ? -9.851 10.561 -1.363 1.00 81.06 74 GLU A O 1
ATOM 555 N N . ALA A 1 75 ? -11.162 8.939 -2.187 1.00 73.75 75 ALA A N 1
ATOM 556 C CA . ALA A 1 75 ? -10.469 8.821 -3.471 1.00 73.75 75 ALA A CA 1
ATOM 557 C C . ALA A 1 75 ? -10.613 10.075 -4.352 1.00 73.75 75 ALA A C 1
ATOM 559 O O . ALA A 1 75 ? -9.668 10.469 -5.034 1.00 73.75 75 ALA A O 1
ATOM 560 N N . GLY A 1 76 ? -11.791 10.709 -4.341 1.00 64.50 76 GLY A N 1
ATOM 561 C CA . GLY A 1 76 ? -12.052 11.955 -5.070 1.00 64.50 76 GLY A CA 1
ATOM 562 C C . GLY A 1 76 ? -11.507 13.204 -4.375 1.00 64.50 76 GLY A C 1
ATOM 563 O O . GLY A 1 76 ? -11.387 14.263 -4.995 1.00 64.50 76 GLY A O 1
ATOM 564 N N . ALA A 1 77 ? -11.165 13.104 -3.091 1.00 62.19 77 ALA A N 1
ATOM 565 C CA . ALA A 1 77 ? -10.570 14.189 -2.341 1.00 62.19 77 ALA A CA 1
ATOM 566 C C . ALA A 1 77 ? -9.095 14.318 -2.747 1.00 62.19 77 ALA A C 1
ATOM 568 O O . ALA A 1 77 ? -8.190 13.755 -2.137 1.00 62.19 77 ALA A O 1
ATOM 569 N N . GLN A 1 78 ? -8.840 15.093 -3.801 1.00 53.16 78 GLN A N 1
ATOM 570 C CA . GLN A 1 78 ? -7.504 15.548 -4.178 1.00 53.16 78 GLN A CA 1
ATOM 571 C C . GLN A 1 78 ? -7.006 16.556 -3.126 1.00 53.16 78 GLN A C 1
ATOM 573 O O . GLN A 1 78 ? -6.884 17.738 -3.421 1.00 53.16 78 GLN A O 1
ATOM 578 N N . LEU A 1 79 ? -6.833 16.128 -1.870 1.00 53.22 79 LEU A N 1
ATOM 579 C CA . LEU A 1 79 ? -6.660 17.014 -0.719 1.00 53.22 79 LEU A CA 1
ATOM 580 C C . LEU A 1 79 ? -5.331 17.767 -0.829 1.00 53.22 79 LEU A C 1
ATOM 582 O O . LEU A 1 79 ? -4.273 17.169 -0.607 1.00 53.22 79 LEU A O 1
ATOM 586 N N . PRO A 1 80 ? -5.345 19.075 -1.145 1.00 47.28 80 PRO A N 1
ATOM 587 C CA . PRO A 1 80 ? -4.154 19.886 -1.026 1.00 47.28 80 PRO A CA 1
ATOM 588 C C . PRO A 1 80 ? -3.839 20.013 0.462 1.00 47.28 80 PRO A C 1
ATOM 590 O O . PRO A 1 80 ? -4.733 20.155 1.302 1.00 47.28 80 PRO A O 1
ATOM 593 N N . VAL A 1 81 ? -2.555 19.966 0.791 1.00 51.78 81 VAL A N 1
ATOM 594 C CA . VAL A 1 81 ? -2.084 20.224 2.149 1.00 51.78 81 VAL A CA 1
ATOM 595 C C . VAL A 1 81 ? -2.524 21.640 2.550 1.00 51.78 81 VAL A C 1
ATOM 597 O O . VAL A 1 81 ? -2.210 22.605 1.858 1.00 51.78 81 VAL A O 1
ATOM 600 N N . ASN A 1 82 ? -3.243 21.728 3.672 1.00 55.59 82 ASN A N 1
ATOM 601 C CA . ASN A 1 82 ? -3.556 22.945 4.428 1.00 55.59 82 ASN A CA 1
ATOM 602 C C . ASN A 1 82 ? -4.454 23.996 3.746 1.00 55.59 82 ASN A C 1
ATOM 604 O O . ASN A 1 82 ? -4.055 25.131 3.497 1.00 55.59 82 ASN A O 1
ATOM 608 N N . ASN A 1 83 ? -5.729 23.659 3.542 1.00 60.22 83 ASN A N 1
ATOM 609 C CA . ASN A 1 83 ? -6.788 24.657 3.373 1.00 60.22 83 ASN A CA 1
ATOM 610 C C . ASN A 1 83 ? -8.086 24.234 4.094 1.00 60.22 83 ASN A C 1
ATOM 612 O O . ASN A 1 83 ? -8.209 23.112 4.592 1.00 60.22 83 ASN A O 1
ATOM 616 N N . GLN A 1 84 ? -9.056 25.150 4.182 1.00 65.69 84 GLN A N 1
ATOM 617 C CA . GLN A 1 84 ? -10.333 24.923 4.873 1.00 65.69 84 GLN A CA 1
ATOM 618 C C . GLN A 1 84 ? -11.129 23.748 4.275 1.00 65.69 84 GLN A C 1
ATOM 620 O O . GLN A 1 84 ? -11.787 23.015 5.015 1.00 65.69 84 GLN A O 1
ATOM 625 N N . ASP A 1 85 ? -11.028 23.523 2.964 1.00 66.69 85 ASP A N 1
ATOM 626 C CA . ASP A 1 85 ? -11.715 22.426 2.276 1.00 66.69 85 ASP A CA 1
ATOM 627 C C . ASP A 1 85 ? -11.181 21.059 2.721 1.00 66.69 85 ASP A C 1
ATOM 629 O O . ASP A 1 85 ? -11.960 20.126 2.935 1.00 66.69 85 ASP A O 1
ATOM 633 N N . ALA A 1 86 ? -9.870 20.955 2.967 1.00 68.88 86 ALA A N 1
ATOM 634 C CA . ALA A 1 86 ? -9.268 19.741 3.503 1.00 68.88 86 ALA A CA 1
ATOM 635 C C . ALA A 1 86 ? -9.746 19.430 4.928 1.00 68.88 86 ALA A C 1
ATOM 637 O O . ALA A 1 86 ? -10.030 18.276 5.253 1.00 68.88 86 ALA A O 1
ATOM 638 N N . VAL A 1 87 ? -9.912 20.457 5.769 1.00 71.69 87 VAL A N 1
ATOM 639 C CA . VAL A 1 87 ? -10.478 20.299 7.119 1.00 71.69 87 VAL A CA 1
ATOM 640 C C . VAL A 1 87 ? -11.912 19.765 7.044 1.00 71.69 87 VAL A C 1
ATOM 642 O O . VAL A 1 87 ? -12.254 18.823 7.760 1.00 71.69 87 VAL A O 1
ATOM 645 N N . VAL A 1 88 ? -12.741 20.329 6.160 1.00 74.31 88 VAL A N 1
ATOM 646 C CA . VAL A 1 88 ? -14.141 19.911 5.977 1.00 74.31 88 VAL A CA 1
ATOM 647 C C . VAL A 1 88 ? -14.233 18.475 5.457 1.00 74.31 88 VAL A C 1
ATOM 649 O O . VAL A 1 88 ? -15.045 17.691 5.952 1.00 74.31 88 VAL A O 1
ATOM 652 N N . ALA A 1 89 ? -13.391 18.098 4.493 1.00 75.38 89 ALA A N 1
ATOM 653 C CA . ALA A 1 89 ? -13.348 16.735 3.970 1.00 75.38 89 ALA A CA 1
ATOM 654 C C . ALA A 1 89 ? -12.952 15.718 5.054 1.00 75.38 89 ALA A C 1
ATOM 656 O O . ALA A 1 89 ? -13.634 14.708 5.229 1.00 75.38 89 ALA A O 1
ATOM 657 N N . VAL A 1 90 ? -11.919 16.019 5.848 1.00 78.44 90 VAL A N 1
ATOM 658 C CA . VAL A 1 90 ? -11.493 15.176 6.978 1.00 78.44 90 VAL A CA 1
ATOM 659 C C . VAL A 1 90 ? -12.603 15.021 8.016 1.00 78.44 90 VAL A C 1
ATOM 661 O O . VAL A 1 90 ? -12.836 13.918 8.508 1.00 78.44 90 VAL A O 1
ATOM 664 N N . GLN A 1 91 ? -13.333 16.089 8.341 1.00 81.38 91 GLN A N 1
ATOM 665 C CA . GLN A 1 91 ? -14.463 16.011 9.274 1.00 81.38 91 GLN A CA 1
ATOM 666 C C . GLN A 1 91 ? -15.565 15.071 8.768 1.00 81.38 91 GLN A C 1
ATOM 668 O O . GLN A 1 91 ? -16.046 14.231 9.528 1.00 81.38 91 GLN A O 1
ATOM 673 N N . LYS A 1 92 ? -15.918 15.149 7.479 1.00 84.19 92 LYS A N 1
ATOM 674 C CA . LYS A 1 92 ? -16.902 14.240 6.871 1.00 84.19 92 LYS A CA 1
ATOM 675 C C . LYS A 1 92 ? -16.426 12.786 6.886 1.00 84.19 92 LYS A C 1
ATOM 677 O O . LYS A 1 92 ? -17.154 11.915 7.350 1.00 84.19 92 LYS A O 1
ATOM 682 N N . LEU A 1 93 ? -15.194 12.530 6.445 1.00 87.94 93 LEU A N 1
ATOM 683 C CA . LEU A 1 93 ? -14.622 11.180 6.412 1.00 87.94 93 LEU A CA 1
ATOM 684 C C . LEU A 1 93 ? -14.531 10.564 7.812 1.00 87.94 93 LEU A C 1
ATOM 686 O O . LEU A 1 93 ? -14.950 9.426 8.017 1.00 87.94 93 LEU A O 1
ATOM 690 N N . THR A 1 94 ? -14.042 11.323 8.797 1.00 89.19 94 THR A N 1
ATOM 691 C CA . THR A 1 94 ? -13.958 10.830 10.181 1.00 89.19 94 THR A CA 1
ATOM 692 C C . THR A 1 94 ? -15.332 10.530 10.776 1.00 89.19 94 THR A C 1
ATOM 694 O O . THR A 1 94 ? -15.484 9.490 11.410 1.00 89.19 94 THR A O 1
ATOM 697 N N . ARG A 1 95 ? -16.351 11.363 10.517 1.00 90.44 95 ARG A N 1
ATOM 698 C CA . ARG A 1 95 ? -17.750 11.084 10.890 1.00 90.44 95 ARG A CA 1
ATOM 699 C C . ARG A 1 95 ? -18.226 9.749 10.315 1.00 90.44 95 ARG A C 1
ATOM 701 O O . ARG A 1 95 ? -18.705 8.902 11.065 1.00 90.44 95 ARG A O 1
ATOM 708 N N . TYR A 1 96 ? -18.087 9.545 9.005 1.00 93.56 96 TYR A N 1
ATOM 709 C CA . TYR A 1 96 ? -18.589 8.337 8.341 1.00 93.56 96 TYR A CA 1
ATOM 710 C C . TYR A 1 96 ? -17.870 7.076 8.816 1.00 93.56 96 TYR A C 1
ATOM 712 O O . TYR A 1 96 ? -18.520 6.080 9.138 1.00 93.56 96 TYR A O 1
ATOM 720 N N . TYR A 1 97 ? -16.545 7.124 8.949 1.00 94.00 97 TYR A N 1
ATOM 721 C CA . TYR A 1 97 ? -15.808 5.966 9.436 1.00 94.00 97 TYR A CA 1
ATOM 722 C C . TYR A 1 97 ? -16.065 5.674 10.918 1.00 94.00 97 TYR A C 1
ATOM 724 O O . TYR A 1 97 ? -16.168 4.503 11.267 1.00 94.00 97 TYR A O 1
ATOM 732 N N . ARG A 1 98 ? -16.261 6.678 11.788 1.00 94.00 98 ARG A N 1
ATOM 733 C CA . ARG A 1 98 ? -16.670 6.439 13.189 1.00 94.00 98 ARG A CA 1
ATOM 734 C C . ARG A 1 98 ? -18.003 5.706 13.290 1.00 94.00 98 ARG A C 1
ATOM 736 O O . ARG A 1 98 ? -18.118 4.770 14.078 1.00 94.00 98 ARG A O 1
ATOM 743 N N . ILE A 1 99 ? -18.982 6.092 12.467 1.00 94.44 99 ILE A N 1
ATOM 744 C CA . ILE A 1 99 ? -20.270 5.390 12.391 1.00 94.44 99 ILE A CA 1
ATOM 745 C C . ILE A 1 99 ? -20.038 3.929 11.982 1.00 94.44 99 ILE A C 1
ATOM 747 O O . ILE A 1 99 ? -20.517 3.030 12.668 1.00 94.44 99 ILE A O 1
ATOM 751 N N . GLY A 1 100 ? -19.246 3.675 10.934 1.00 94.69 100 GLY A N 1
ATOM 752 C CA . GLY A 1 100 ? -18.897 2.311 10.514 1.00 94.69 100 GLY A CA 1
ATOM 753 C C . GLY A 1 100 ? -18.225 1.486 11.620 1.00 94.69 100 GLY A C 1
ATOM 754 O O . GLY A 1 100 ? -18.620 0.348 11.871 1.00 94.69 100 GLY A O 1
ATOM 755 N N . VAL A 1 101 ? -17.275 2.079 12.351 1.00 93.69 101 VAL A N 1
ATOM 756 C CA . VAL A 1 101 ? -16.605 1.441 13.499 1.00 93.69 101 VAL A CA 1
ATOM 757 C C . VAL A 1 101 ? -17.597 1.061 14.593 1.00 93.69 101 VAL A C 1
ATOM 759 O O . VAL A 1 101 ? -17.528 -0.047 15.119 1.00 93.69 101 VAL A O 1
ATOM 762 N N . ALA A 1 102 ? -18.546 1.939 14.926 1.00 93.50 102 ALA A N 1
ATOM 763 C CA . ALA A 1 102 ? -19.559 1.655 15.943 1.00 93.50 102 ALA A CA 1
ATOM 764 C C . ALA A 1 102 ? -20.511 0.513 15.545 1.00 93.50 102 ALA A C 1
ATOM 766 O O . ALA A 1 102 ? -21.099 -0.138 16.412 1.00 93.50 102 ALA A O 1
ATOM 767 N N . HIS A 1 103 ? -20.635 0.246 14.242 1.00 93.75 103 HIS A N 1
ATOM 768 C CA . HIS A 1 103 ? -21.328 -0.921 13.694 1.00 93.75 103 HIS A CA 1
ATOM 769 C C . HIS A 1 103 ? -20.445 -2.172 13.568 1.00 93.75 103 HIS A C 1
ATOM 771 O O . HIS A 1 103 ? -20.933 -3.220 13.158 1.00 93.75 103 HIS A O 1
ATOM 777 N N . GLY A 1 104 ? -19.178 -2.102 13.984 1.00 90.94 104 GLY A N 1
ATOM 778 C CA . GLY A 1 104 ? -18.245 -3.229 13.983 1.00 90.94 104 GLY A CA 1
ATOM 779 C C . GLY A 1 104 ? -17.428 -3.385 12.699 1.00 90.94 104 GLY A C 1
ATOM 780 O O . GLY A 1 104 ? -16.745 -4.396 12.549 1.00 90.94 104 GLY A O 1
ATOM 781 N N . ASP A 1 105 ? -17.451 -2.410 11.781 1.00 91.88 105 ASP A N 1
ATOM 782 C CA . ASP A 1 105 ? -16.638 -2.471 10.563 1.00 91.88 105 ASP A CA 1
ATOM 783 C C . ASP A 1 105 ? -15.158 -2.164 10.864 1.00 91.88 105 ASP A C 1
ATOM 785 O O . ASP A 1 105 ? -14.729 -1.017 11.029 1.00 91.88 105 ASP A O 1
ATOM 789 N N . ILE A 1 106 ? -14.342 -3.218 10.902 1.00 90.00 106 ILE A N 1
ATOM 790 C CA . ILE A 1 106 ? -12.896 -3.132 11.145 1.00 90.00 106 ILE A CA 1
ATOM 791 C C . ILE A 1 106 ? -12.149 -2.446 9.987 1.00 90.00 106 ILE A C 1
ATOM 793 O O . ILE A 1 106 ? -11.105 -1.820 10.209 1.00 90.00 106 ILE A O 1
ATOM 797 N N . ARG A 1 107 ? -12.682 -2.480 8.759 1.00 89.31 107 ARG A N 1
ATOM 798 C CA . ARG A 1 107 ? -12.102 -1.751 7.619 1.00 89.31 107 ARG A CA 1
ATOM 799 C C . ARG A 1 107 ? -12.304 -0.248 7.798 1.00 89.31 107 ARG A C 1
ATOM 801 O O . ARG A 1 107 ? -11.384 0.528 7.524 1.00 89.31 107 ARG A O 1
ATOM 808 N N . ALA A 1 108 ? -13.456 0.162 8.338 1.00 92.00 108 ALA A N 1
ATOM 809 C CA . ALA A 1 108 ? -13.701 1.547 8.739 1.00 92.00 108 ALA A CA 1
ATOM 810 C C . ALA A 1 108 ? -12.749 1.985 9.864 1.00 92.00 108 ALA A C 1
ATOM 812 O O . ALA A 1 108 ? -12.241 3.101 9.817 1.00 92.00 108 ALA A O 1
ATOM 813 N N . ALA A 1 109 ? -12.408 1.103 10.814 1.00 92.44 109 ALA A N 1
ATOM 814 C CA . ALA A 1 109 ? -11.419 1.411 11.857 1.00 92.44 109 ALA A CA 1
ATOM 815 C C . ALA A 1 109 ? -10.029 1.700 11.270 1.00 92.44 109 ALA A C 1
ATOM 817 O O . ALA A 1 109 ? -9.358 2.659 11.668 1.00 92.44 109 ALA A O 1
ATOM 818 N N . LYS A 1 110 ? -9.604 0.902 10.280 1.00 90.31 110 LYS A N 1
ATOM 819 C CA . LYS A 1 110 ? -8.357 1.137 9.539 1.00 90.31 110 LYS A CA 1
ATOM 820 C C . LYS A 1 110 ? -8.381 2.479 8.810 1.00 90.31 110 LYS A C 1
ATOM 822 O O . LYS A 1 110 ? -7.442 3.260 8.966 1.00 90.31 110 LYS A O 1
ATOM 827 N N . ALA A 1 111 ? -9.440 2.742 8.048 1.00 90.62 111 ALA A N 1
ATOM 828 C CA . ALA A 1 111 ? -9.586 3.973 7.278 1.00 90.62 111 ALA A CA 1
ATOM 829 C C . ALA A 1 111 ? -9.638 5.211 8.190 1.00 90.62 111 ALA A C 1
ATOM 831 O O . ALA A 1 111 ? -8.881 6.158 7.986 1.00 90.62 111 ALA A O 1
ATOM 832 N N . LEU A 1 112 ? -10.409 5.160 9.281 1.00 91.62 112 LEU A N 1
ATOM 833 C CA . LEU A 1 112 ? -10.470 6.223 10.284 1.00 91.62 112 LEU A CA 1
ATOM 834 C C . LEU A 1 112 ? -9.090 6.536 10.862 1.00 91.62 112 LEU A C 1
ATOM 836 O O . LEU A 1 112 ? -8.692 7.698 10.917 1.00 91.62 112 LEU A O 1
ATOM 840 N N . ARG A 1 113 ? -8.325 5.511 11.258 1.00 90.81 113 ARG A N 1
ATOM 841 C CA . ARG A 1 113 ? -6.983 5.706 11.828 1.00 90.81 113 ARG A CA 1
ATOM 842 C C . ARG A 1 113 ? -6.021 6.375 10.840 1.00 90.81 113 ARG A C 1
ATOM 844 O O . ARG A 1 113 ? -5.142 7.127 11.275 1.00 90.81 113 ARG A O 1
ATOM 851 N N . ASN A 1 114 ? -6.180 6.102 9.543 1.00 86.50 114 ASN A N 1
ATOM 852 C CA . ASN A 1 114 ? -5.415 6.740 8.473 1.00 86.50 114 ASN A CA 1
ATOM 853 C C . ASN A 1 114 ? -5.831 8.205 8.303 1.00 86.50 114 ASN A C 1
ATOM 855 O O . ASN A 1 114 ? -4.970 9.079 8.386 1.00 86.50 114 ASN A O 1
ATOM 859 N N . VAL A 1 115 ? -7.128 8.492 8.169 1.00 84.38 115 VAL A N 1
ATOM 860 C CA . VAL A 1 115 ? -7.643 9.867 8.035 1.00 84.38 115 VAL A CA 1
ATOM 861 C C . VAL A 1 115 ? -7.267 10.728 9.249 1.00 84.38 115 VAL A C 1
ATOM 863 O O . VAL A 1 115 ? -6.844 11.871 9.099 1.00 84.38 115 VAL A O 1
ATOM 866 N N . LEU A 1 116 ? -7.333 10.174 10.465 1.00 84.00 116 LEU A N 1
ATOM 867 C CA . LEU A 1 116 ? -6.930 10.865 11.699 1.00 84.00 116 LEU A CA 1
ATOM 868 C C . LEU A 1 116 ? -5.431 11.194 11.760 1.00 84.00 116 LEU A C 1
ATOM 870 O O . LEU A 1 116 ? -5.036 12.061 12.540 1.00 84.00 116 LEU A O 1
ATOM 874 N N . SER A 1 117 ? -4.599 10.507 10.969 1.00 79.31 117 SER A N 1
ATOM 875 C CA . SER A 1 117 ? -3.164 10.795 10.871 1.00 79.31 117 SER A CA 1
ATOM 876 C C . SER A 1 117 ? -2.844 11.975 9.951 1.00 79.31 117 SER A C 1
ATOM 878 O O . SER A 1 117 ? -1.728 12.493 9.998 1.00 79.31 117 SER A O 1
ATOM 880 N N . TRP A 1 118 ? -3.796 12.422 9.125 1.00 76.81 118 TRP A N 1
ATOM 881 C CA . TRP A 1 118 ? -3.569 13.536 8.212 1.00 76.81 118 TRP A CA 1
ATOM 882 C C . TRP A 1 118 ? -3.403 14.854 8.980 1.00 76.81 118 TRP A C 1
ATOM 884 O O . TRP A 1 118 ? -4.170 15.185 9.893 1.00 76.81 118 TRP A O 1
ATOM 894 N N . SER A 1 119 ? -2.378 15.627 8.609 1.00 62.03 119 SER A N 1
ATOM 895 C CA . SER A 1 119 ? -2.170 16.961 9.168 1.00 62.03 119 SER A CA 1
ATOM 896 C C . SER A 1 119 ? -3.162 17.933 8.544 1.00 62.03 119 SER A C 1
ATOM 898 O O . SER A 1 119 ? -3.151 18.158 7.340 1.00 62.03 119 SER A O 1
ATOM 900 N N . THR A 1 120 ? -4.009 18.523 9.380 1.00 57.66 120 THR A N 1
ATOM 901 C CA . THR A 1 120 ? -4.972 19.564 8.994 1.00 57.66 120 THR A CA 1
ATOM 902 C C . THR A 1 120 ? -4.603 20.926 9.595 1.00 57.66 120 THR A C 1
ATOM 904 O O . THR A 1 120 ? -5.471 21.778 9.759 1.00 57.66 120 THR A O 1
ATOM 907 N N . SER A 1 121 ? -3.352 21.098 10.038 1.00 51.97 121 SER A N 1
ATOM 908 C CA . SER A 1 121 ? -2.858 22.288 10.741 1.00 51.97 121 SER A CA 1
ATOM 909 C C . SER A 1 121 ? -1.587 22.816 10.070 1.00 51.97 121 SER A C 1
ATOM 911 O O . SER A 1 121 ? -0.646 22.057 9.837 1.00 51.97 121 SER A O 1
ATOM 913 N N . ASP A 1 122 ? -1.571 24.125 9.797 1.00 42.75 122 ASP A N 1
ATOM 914 C CA . ASP A 1 122 ? -0.451 24.877 9.209 1.00 42.75 122 ASP A CA 1
ATOM 915 C C . ASP A 1 122 ? 0.721 25.117 10.171 1.00 42.75 122 ASP A C 1
ATOM 917 O O . ASP A 1 122 ? 1.795 25.555 9.757 1.00 42.75 122 ASP A O 1
ATOM 921 N N . THR A 1 123 ? 0.561 24.855 11.468 1.00 39.34 123 THR A N 1
ATOM 922 C CA . THR A 1 123 ? 1.629 25.129 12.429 1.00 39.34 123 THR A CA 1
ATOM 923 C C . THR A 1 123 ? 2.439 23.871 12.690 1.00 39.34 123 THR A C 1
ATOM 925 O O . THR A 1 123 ? 2.100 23.058 13.551 1.00 39.34 123 THR A O 1
ATOM 928 N N . TYR A 1 124 ? 3.577 23.764 12.004 1.00 34.19 124 TYR A N 1
ATOM 929 C CA . TYR A 1 124 ? 4.738 22.996 12.454 1.00 34.19 124 TYR A CA 1
ATOM 930 C C . TYR A 1 124 ? 5.321 23.653 13.724 1.00 34.19 124 TYR A C 1
ATOM 932 O O . TYR A 1 124 ? 6.433 24.168 13.727 1.00 34.19 124 TYR A O 1
ATOM 940 N N . SER A 1 125 ? 4.542 23.749 14.806 1.00 36.62 125 SER A N 1
ATOM 941 C CA . SER A 1 125 ? 5.010 24.336 16.071 1.00 36.62 125 SER A CA 1
ATOM 942 C C . SER A 1 125 ? 5.626 23.293 17.003 1.00 36.62 125 SER A C 1
ATOM 944 O O . SER A 1 125 ? 6.173 23.660 18.037 1.00 36.62 125 SER A O 1
ATOM 946 N N . GLY A 1 126 ? 5.539 21.997 16.671 1.00 35.78 126 GLY A N 1
ATOM 947 C CA . GLY A 1 126 ? 6.022 20.912 17.534 1.00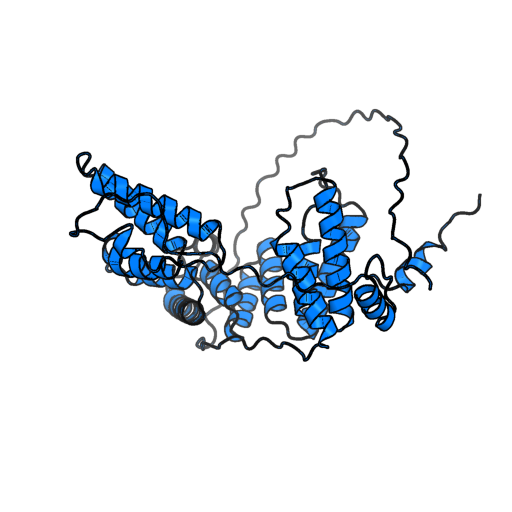 35.78 126 GLY A CA 1
ATOM 948 C C . GLY A 1 126 ? 5.283 20.805 18.876 1.00 35.78 126 GLY A C 1
ATOM 949 O O . GLY A 1 126 ? 5.661 19.989 19.712 1.00 35.78 126 GLY A O 1
ATOM 950 N N . VAL A 1 127 ? 4.230 21.603 19.086 1.00 35.81 127 VAL A N 1
ATOM 951 C CA . VAL A 1 127 ? 3.354 21.554 20.256 1.00 35.81 127 VAL A CA 1
ATOM 952 C C . VAL A 1 127 ? 2.067 20.865 19.831 1.00 35.81 127 VAL A C 1
ATOM 954 O O . VAL A 1 127 ? 1.347 21.375 18.974 1.00 35.81 127 VAL A O 1
ATOM 957 N N . LEU A 1 128 ? 1.790 19.703 20.422 1.00 42.59 128 LEU A N 1
ATOM 958 C CA . LEU A 1 128 ? 0.536 18.992 20.203 1.00 42.59 128 LEU A CA 1
ATOM 959 C C . LEU A 1 128 ? -0.624 19.870 20.710 1.00 42.59 128 LEU A C 1
ATOM 961 O O . LEU A 1 128 ? -0.732 20.108 21.913 1.00 42.59 128 LEU A O 1
ATOM 965 N N . ASP A 1 129 ? -1.489 20.372 19.818 1.00 47.12 129 ASP A N 1
ATOM 966 C CA . ASP A 1 129 ? -2.774 20.964 20.239 1.00 47.12 129 ASP A CA 1
ATOM 967 C C . ASP A 1 129 ? -3.601 19.863 20.931 1.00 47.12 129 ASP A C 1
ATOM 969 O O . ASP A 1 129 ? -3.516 18.685 20.576 1.00 47.12 129 ASP A O 1
ATOM 973 N N . ARG A 1 130 ? -4.453 20.229 21.891 1.00 47.50 130 ARG A N 1
ATOM 974 C CA . ARG A 1 130 ? -5.385 19.325 22.584 1.00 47.50 130 ARG A CA 1
ATOM 975 C C . ARG A 1 130 ? -6.205 18.481 21.599 1.00 47.50 130 ARG A C 1
ATOM 977 O O . ARG A 1 130 ? -6.496 17.323 21.881 1.00 47.50 130 ARG A O 1
ATOM 984 N N . ARG A 1 131 ? -6.517 19.039 20.418 1.00 55.28 131 ARG A N 1
ATOM 985 C CA . ARG A 1 131 ? -7.162 18.327 19.300 1.00 55.28 131 ARG A CA 1
ATOM 986 C C . ARG A 1 131 ? -6.295 17.227 18.680 1.00 55.28 131 ARG A C 1
ATOM 988 O O . ARG A 1 131 ? -6.838 16.219 18.247 1.00 55.28 131 ARG A O 1
ATOM 995 N N . GLN A 1 132 ? -4.974 17.388 18.612 1.00 54.66 132 GLN A N 1
ATOM 996 C CA . GLN A 1 132 ? -4.058 16.352 18.115 1.00 54.66 132 GLN A CA 1
ATOM 997 C C . GLN A 1 132 ? -3.896 15.220 19.132 1.00 54.66 132 GLN A C 1
ATOM 999 O O . GLN A 1 132 ? -4.003 14.060 18.748 1.00 54.66 132 GLN A O 1
ATOM 1004 N N . VAL A 1 133 ? -3.763 15.554 20.422 1.00 52.53 133 VAL A N 1
ATOM 1005 C CA . VAL A 1 133 ? -3.694 14.563 21.513 1.00 52.53 133 VAL A CA 1
ATOM 1006 C C . VAL A 1 133 ? -4.934 13.660 21.514 1.00 52.53 133 VAL A C 1
ATOM 1008 O O . VAL A 1 133 ? -4.797 12.441 21.538 1.00 52.53 133 VAL A O 1
ATOM 1011 N N . SER A 1 134 ? -6.138 14.226 21.346 1.00 71.50 134 SER A N 1
ATOM 1012 C CA . SER A 1 134 ? -7.363 13.418 21.240 1.00 71.50 134 SER A CA 1
ATOM 1013 C C . SER A 1 134 ? -7.398 12.506 20.006 1.00 71.50 134 SER A C 1
ATOM 1015 O O . SER A 1 134 ? -7.999 11.436 20.060 1.00 71.50 134 SER A O 1
ATOM 1017 N N . ARG A 1 135 ? -6.755 12.899 18.893 1.00 78.44 135 ARG A N 1
ATOM 1018 C CA . ARG A 1 135 ? -6.685 12.058 17.686 1.00 78.44 135 ARG A CA 1
ATOM 1019 C C . ARG A 1 135 ? -5.727 10.891 17.869 1.00 78.44 135 ARG A C 1
ATOM 1021 O O . ARG A 1 135 ? -6.054 9.794 17.436 1.00 78.44 135 ARG A O 1
ATOM 1028 N N . ASP A 1 136 ? -4.573 11.094 18.496 1.00 80.00 136 ASP A N 1
ATOM 1029 C CA . ASP A 1 136 ? -3.632 9.996 18.739 1.00 80.00 136 ASP A CA 1
ATOM 1030 C C . ASP A 1 136 ? -4.180 8.988 19.757 1.00 80.00 136 ASP A C 1
ATOM 1032 O O . ASP A 1 136 ? -4.069 7.781 19.538 1.00 80.00 136 ASP A O 1
ATOM 1036 N N . GLU A 1 137 ? -4.872 9.457 20.799 1.00 83.88 137 GLU A N 1
ATOM 1037 C CA . GLU A 1 137 ? -5.609 8.584 21.721 1.00 83.88 137 GLU A CA 1
ATOM 1038 C C . GLU A 1 137 ? -6.697 7.773 21.001 1.00 83.88 137 GLU A C 1
ATOM 1040 O O . GLU A 1 137 ? -6.819 6.565 21.215 1.00 83.88 137 GLU A O 1
ATOM 1045 N N . GLU A 1 138 ? -7.474 8.407 20.117 1.00 87.62 138 GLU A N 1
ATOM 1046 C CA . GLU A 1 138 ? -8.474 7.717 19.297 1.00 87.62 138 GLU A CA 1
ATOM 1047 C C . GLU A 1 138 ? -7.819 6.686 18.366 1.00 87.62 138 GLU A C 1
ATOM 1049 O O . GLU A 1 138 ? -8.269 5.543 18.291 1.00 87.62 138 GLU A O 1
ATOM 1054 N N . ARG A 1 139 ? -6.708 7.040 17.709 1.00 90.69 139 ARG A N 1
ATOM 1055 C CA . ARG A 1 139 ? -5.952 6.126 16.839 1.00 90.69 139 ARG A CA 1
ATOM 1056 C C . ARG A 1 139 ? -5.417 4.914 17.598 1.00 90.69 139 ARG A C 1
ATOM 1058 O O . ARG A 1 139 ? -5.440 3.817 17.037 1.00 90.69 139 ARG A O 1
ATOM 1065 N N . GLN A 1 140 ? -4.969 5.093 18.841 1.00 91.00 140 GLN A N 1
ATOM 1066 C CA . GLN A 1 140 ? -4.525 3.988 19.687 1.00 91.00 140 GLN A CA 1
ATOM 1067 C C . GLN A 1 140 ? -5.695 3.078 20.077 1.00 91.00 140 GLN A C 1
ATOM 1069 O O . GLN A 1 140 ? -5.602 1.869 19.889 1.00 91.00 140 GLN A O 1
ATOM 1074 N N . LYS A 1 141 ? -6.832 3.643 20.508 1.00 92.50 141 LYS A N 1
ATOM 1075 C CA . LYS A 1 141 ? -8.046 2.859 20.810 1.00 92.50 141 LYS A CA 1
ATOM 1076 C C . LYS A 1 141 ? -8.515 2.042 19.604 1.00 92.50 141 LYS A C 1
ATOM 1078 O O . LYS A 1 141 ? -8.870 0.877 19.755 1.00 92.50 141 LYS A O 1
ATOM 1083 N N . LEU A 1 142 ? -8.484 2.630 18.406 1.00 93.81 142 LEU A N 1
ATOM 1084 C CA . LEU A 1 142 ? -8.812 1.926 17.164 1.00 93.81 142 LEU A CA 1
ATOM 1085 C C . LEU A 1 142 ? -7.834 0.781 16.890 1.00 93.81 142 LEU A C 1
ATOM 1087 O O . LEU A 1 142 ? -8.260 -0.299 16.496 1.00 93.81 142 LEU A O 1
ATOM 1091 N N . LEU A 1 143 ? -6.532 0.987 17.109 1.00 94.69 143 LEU A N 1
ATOM 1092 C CA . LEU A 1 143 ? -5.542 -0.078 16.955 1.00 94.69 143 LEU A CA 1
ATOM 1093 C C . LEU A 1 143 ? -5.822 -1.245 17.913 1.00 94.69 143 LEU A C 1
ATOM 1095 O O . LEU A 1 143 ? -5.823 -2.393 17.472 1.00 94.69 143 LEU A O 1
ATOM 1099 N N . ASP A 1 144 ? -6.116 -0.956 19.180 1.00 94.88 144 ASP A N 1
ATOM 1100 C CA . ASP A 1 144 ? -6.433 -1.973 20.186 1.00 94.88 144 ASP A CA 1
ATOM 1101 C C . ASP A 1 144 ? -7.704 -2.758 19.812 1.00 94.88 144 ASP A C 1
ATOM 1103 O O . ASP A 1 144 ? -7.719 -3.987 19.882 1.00 94.88 144 ASP A O 1
ATOM 1107 N N . GLN A 1 145 ? -8.747 -2.070 19.331 1.00 92.88 145 GLN A N 1
ATOM 1108 C CA . GLN A 1 145 ? -9.972 -2.701 18.820 1.00 92.88 145 GLN A CA 1
ATOM 1109 C C . GLN A 1 145 ? -9.693 -3.609 17.619 1.00 92.88 145 GLN A C 1
ATOM 1111 O O . GLN A 1 145 ? -10.173 -4.740 17.569 1.00 92.88 145 GLN A O 1
ATOM 1116 N N . MET A 1 146 ? -8.892 -3.142 16.659 1.00 92.81 146 MET A N 1
ATOM 1117 C CA . MET A 1 146 ? -8.534 -3.941 15.490 1.00 92.81 146 MET A CA 1
ATOM 1118 C C . MET A 1 146 ? -7.701 -5.173 15.877 1.00 92.81 146 MET A C 1
ATOM 1120 O O . MET A 1 146 ? -7.913 -6.246 15.314 1.00 92.81 146 MET A O 1
ATOM 1124 N N . LEU A 1 147 ? -6.780 -5.049 16.842 1.00 93.00 147 LEU A N 1
ATOM 1125 C CA . LEU A 1 147 ? -6.016 -6.180 17.381 1.00 93.00 147 LEU A CA 1
ATOM 1126 C C . LEU A 1 147 ? -6.934 -7.193 18.075 1.00 93.00 147 LEU A C 1
ATOM 1128 O O . LEU A 1 147 ? -6.818 -8.390 17.817 1.00 93.00 147 LEU A O 1
ATOM 1132 N N . ALA A 1 148 ? -7.870 -6.722 18.904 1.00 92.12 148 ALA A N 1
ATOM 1133 C CA . ALA A 1 148 ? -8.857 -7.570 19.571 1.00 92.12 148 ALA A CA 1
ATOM 1134 C C . ALA A 1 148 ? -9.769 -8.303 18.571 1.00 92.12 148 ALA A C 1
ATOM 1136 O O . ALA A 1 148 ? -10.142 -9.450 18.804 1.00 92.12 148 ALA A O 1
ATOM 1137 N N . ALA A 1 149 ? -10.065 -7.675 17.430 1.00 89.25 149 ALA A N 1
ATOM 1138 C CA . ALA A 1 149 ? -10.807 -8.274 16.323 1.00 89.25 149 ALA A CA 1
ATOM 1139 C C . ALA A 1 149 ? -9.958 -9.198 15.422 1.00 89.25 149 ALA A C 1
ATOM 1141 O O . ALA A 1 149 ? -10.460 -9.711 14.425 1.00 89.25 149 ALA A O 1
ATOM 1142 N N . GLY A 1 150 ? -8.672 -9.411 15.731 1.00 89.56 150 GLY A N 1
ATOM 1143 C CA . GLY A 1 150 ? -7.789 -10.287 14.954 1.00 89.56 150 GLY A CA 1
ATOM 1144 C C . GLY A 1 150 ? -7.338 -9.710 13.607 1.00 89.56 150 GLY A C 1
ATOM 1145 O O . GLY A 1 150 ? -6.911 -10.460 12.731 1.00 89.56 150 GLY A O 1
ATOM 1146 N N . SER A 1 151 ? -7.413 -8.389 13.423 1.00 90.56 151 SER A N 1
ATOM 1147 C CA . SER A 1 151 ? -7.030 -7.725 12.174 1.00 90.56 151 SER A CA 1
ATOM 1148 C C . SER A 1 151 ? -5.544 -7.921 11.853 1.00 90.56 151 SER A C 1
ATOM 1150 O O . SER A 1 151 ? -4.661 -7.493 12.602 1.00 90.56 151 SER A O 1
ATOM 1152 N N . VAL A 1 152 ? -5.251 -8.495 10.683 1.00 92.62 152 VAL A N 1
ATOM 1153 C CA . VAL A 1 152 ? -3.869 -8.642 10.195 1.00 92.62 152 VAL A CA 1
ATOM 1154 C C . VAL A 1 152 ? -3.225 -7.273 9.933 1.00 92.62 152 VAL A C 1
ATOM 1156 O O . VAL A 1 152 ? -2.057 -7.062 10.259 1.00 92.62 152 VAL A O 1
ATOM 1159 N N . ASP A 1 153 ? -3.998 -6.304 9.436 1.00 91.06 153 ASP A N 1
ATOM 1160 C CA . ASP A 1 153 ? -3.544 -4.924 9.225 1.00 91.06 153 ASP A CA 1
ATOM 1161 C C . ASP A 1 153 ? -3.120 -4.227 10.523 1.00 91.06 153 ASP A C 1
ATOM 1163 O O . ASP A 1 153 ? -2.216 -3.384 10.520 1.00 91.06 153 ASP A O 1
ATOM 1167 N N . ALA A 1 154 ? -3.752 -4.568 11.648 1.00 94.25 154 ALA A N 1
ATOM 1168 C CA . ALA A 1 154 ? -3.365 -4.046 12.953 1.00 94.25 154 ALA A CA 1
ATOM 1169 C C . ALA A 1 154 ? -1.975 -4.541 13.371 1.00 94.25 154 ALA A C 1
ATOM 1171 O O . ALA A 1 154 ? -1.169 -3.756 13.866 1.00 94.25 154 ALA A O 1
ATOM 1172 N N . ILE A 1 155 ? -1.650 -5.807 13.087 1.00 95.81 155 ILE A N 1
ATOM 1173 C CA . ILE A 1 155 ? -0.316 -6.376 13.338 1.00 95.81 155 ILE A CA 1
ATOM 1174 C C . ILE A 1 155 ? 0.740 -5.638 12.507 1.00 95.81 155 ILE A C 1
ATOM 1176 O O . ILE A 1 155 ? 1.790 -5.256 13.027 1.00 95.81 155 ILE A O 1
ATOM 1180 N N . VAL A 1 156 ? 0.452 -5.383 11.226 1.00 96.00 156 VAL A N 1
ATOM 1181 C CA . VAL A 1 156 ? 1.351 -4.604 10.361 1.00 96.00 156 VAL A CA 1
ATOM 1182 C C . VAL A 1 156 ? 1.523 -3.179 10.885 1.00 96.00 156 VAL A C 1
ATOM 1184 O O . VAL A 1 156 ? 2.636 -2.653 10.919 1.00 96.00 156 VAL A O 1
ATOM 1187 N N . THR A 1 157 ? 0.436 -2.564 11.346 1.00 95.06 157 THR A N 1
ATOM 1188 C CA . THR A 1 157 ? 0.456 -1.222 11.936 1.00 95.06 157 THR A CA 1
ATOM 1189 C C . THR A 1 157 ? 1.319 -1.166 13.188 1.00 95.06 157 THR A C 1
ATOM 1191 O O . THR A 1 157 ? 2.123 -0.246 13.315 1.00 95.06 157 THR A O 1
ATOM 1194 N N . LEU A 1 158 ? 1.206 -2.153 14.076 1.00 96.00 158 LEU A N 1
ATOM 1195 C CA . LEU A 1 158 ? 2.060 -2.254 15.253 1.00 96.00 158 LEU A CA 1
ATOM 1196 C C . LEU A 1 158 ? 3.535 -2.362 14.842 1.00 96.00 158 LEU A C 1
ATOM 1198 O O . LEU A 1 158 ? 4.373 -1.633 15.364 1.00 96.00 158 LEU A O 1
ATOM 1202 N N . GLY A 1 159 ? 3.841 -3.171 13.822 1.00 96.75 159 GLY A N 1
ATOM 1203 C CA . GLY A 1 159 ? 5.188 -3.239 13.248 1.00 96.75 159 GLY A CA 1
ATOM 1204 C C . GLY A 1 159 ? 5.680 -1.885 12.725 1.00 96.75 159 GLY A C 1
ATOM 1205 O O . GLY A 1 159 ? 6.837 -1.527 12.930 1.00 96.75 159 GLY A O 1
ATOM 1206 N N . ASN A 1 160 ? 4.806 -1.088 12.104 1.00 94.81 160 ASN A N 1
ATOM 1207 C CA . ASN A 1 160 ? 5.146 0.262 11.645 1.00 94.81 160 ASN A CA 1
ATOM 1208 C C . ASN A 1 160 ? 5.431 1.224 12.802 1.00 94.81 160 ASN A C 1
ATOM 1210 O O . ASN A 1 160 ? 6.350 2.029 12.689 1.00 94.81 160 ASN A O 1
ATOM 1214 N N . ILE A 1 161 ? 4.686 1.131 13.906 1.00 93.69 161 ILE A N 1
ATOM 1215 C CA . ILE A 1 161 ? 4.937 1.920 15.121 1.00 93.69 161 ILE A CA 1
ATOM 1216 C C . ILE A 1 161 ? 6.309 1.573 15.707 1.00 93.69 161 ILE A C 1
ATOM 1218 O O . ILE A 1 161 ? 7.111 2.473 15.952 1.00 93.69 161 ILE A O 1
ATOM 1222 N N . GLU A 1 162 ? 6.631 0.284 15.819 1.00 95.62 162 GLU A N 1
ATOM 1223 C CA . GLU A 1 162 ? 7.955 -0.177 16.252 1.00 95.62 162 GLU A CA 1
ATOM 1224 C C . GLU A 1 162 ? 9.073 0.319 15.320 1.00 95.62 162 GLU A C 1
ATOM 1226 O O . GLU A 1 162 ? 10.116 0.789 15.779 1.00 95.62 162 GLU A O 1
ATOM 1231 N N . MET A 1 163 ? 8.856 0.286 14.000 1.00 92.94 163 MET A N 1
ATOM 1232 C CA . MET A 1 163 ? 9.816 0.832 13.036 1.00 92.94 163 MET A CA 1
ATOM 1233 C C . MET A 1 163 ? 10.012 2.341 13.182 1.00 92.94 163 MET A C 1
ATOM 1235 O O . MET A 1 163 ? 11.152 2.801 13.102 1.00 92.94 163 MET A O 1
ATOM 1239 N N . MET A 1 164 ? 8.942 3.110 13.412 1.00 90.69 164 MET A N 1
ATOM 1240 C CA . MET A 1 164 ? 9.038 4.549 13.695 1.00 90.69 164 MET A CA 1
ATOM 1241 C C . MET A 1 164 ? 9.823 4.814 14.986 1.00 90.69 164 MET A C 1
ATOM 1243 O O . MET A 1 164 ? 10.579 5.779 15.051 1.00 90.69 164 MET A O 1
ATOM 1247 N N . GLY A 1 165 ? 9.717 3.918 15.971 1.00 90.25 165 GLY A N 1
ATOM 1248 C CA . GLY A 1 165 ? 10.533 3.911 17.186 1.00 90.25 165 GLY A CA 1
ATOM 1249 C C . GLY A 1 165 ? 11.978 3.423 17.002 1.00 90.25 165 GLY A C 1
ATOM 1250 O O . GLY A 1 165 ? 12.681 3.254 17.995 1.00 90.25 165 GLY A O 1
ATOM 1251 N N . CYS A 1 166 ? 12.448 3.188 15.768 1.00 88.25 166 CYS A N 1
ATOM 1252 C CA . CYS A 1 166 ? 13.765 2.605 15.478 1.00 88.25 166 CYS A CA 1
ATOM 1253 C C . CYS A 1 166 ? 13.983 1.203 16.100 1.00 88.25 166 CYS A C 1
ATOM 1255 O O . CYS A 1 166 ? 15.120 0.828 16.400 1.00 88.25 166 CYS A O 1
ATOM 1257 N N . SER A 1 167 ? 12.923 0.396 16.233 1.00 93.56 167 SER A N 1
ATOM 1258 C CA . SER A 1 167 ? 12.950 -0.954 16.822 1.00 93.56 167 SER A CA 1
ATOM 1259 C C . SER A 1 167 ? 12.732 -2.069 15.781 1.00 93.56 167 SER A C 1
ATOM 1261 O O . SER A 1 167 ? 11.760 -2.824 15.866 1.00 93.56 167 SER A O 1
ATOM 1263 N N . PRO A 1 168 ? 13.640 -2.261 14.799 1.00 93.19 168 PRO A N 1
ATOM 1264 C CA . PRO A 1 168 ? 13.471 -3.277 13.754 1.00 93.19 168 PRO A CA 1
ATOM 1265 C C . PRO A 1 168 ? 13.447 -4.711 14.296 1.00 93.19 168 PRO A C 1
ATOM 1267 O O . PRO A 1 168 ? 12.808 -5.578 13.706 1.00 93.19 168 PRO A O 1
ATOM 1270 N N . ALA A 1 169 ? 14.104 -4.963 15.433 1.00 92.19 169 ALA A N 1
ATOM 1271 C CA . ALA A 1 169 ? 14.083 -6.262 16.101 1.00 92.19 169 ALA A CA 1
ATOM 1272 C C . ALA A 1 169 ? 12.686 -6.628 16.639 1.00 92.19 169 ALA A C 1
ATOM 1274 O O . ALA A 1 169 ? 12.346 -7.808 16.666 1.00 92.19 169 ALA A O 1
ATOM 1275 N N . THR A 1 170 ? 11.874 -5.633 17.013 1.00 95.56 170 THR A N 1
ATOM 1276 C CA . THR A 1 170 ? 10.478 -5.819 17.445 1.00 95.56 170 THR A CA 1
ATOM 1277 C C . THR A 1 170 ? 9.522 -5.817 16.253 1.00 95.56 170 THR A C 1
ATOM 1279 O O . THR A 1 170 ? 8.582 -6.608 16.203 1.00 95.56 170 THR A O 1
ATOM 1282 N N . ALA A 1 171 ? 9.788 -4.978 15.247 1.00 96.94 171 ALA A N 1
ATOM 1283 C CA . ALA A 1 171 ? 8.951 -4.875 14.056 1.00 96.94 171 ALA A CA 1
ATOM 1284 C C . ALA A 1 171 ? 9.009 -6.115 13.152 1.00 96.94 171 ALA A C 1
ATOM 1286 O O . ALA A 1 171 ? 7.983 -6.554 12.635 1.00 96.94 171 ALA A O 1
ATOM 1287 N N . LEU A 1 172 ? 10.195 -6.702 12.951 1.00 96.38 172 LEU A N 1
ATOM 1288 C CA . LEU A 1 172 ? 10.368 -7.835 12.041 1.00 96.38 172 LEU A CA 1
ATOM 1289 C C . LEU A 1 172 ? 9.494 -9.050 12.421 1.00 96.38 172 LEU A C 1
ATOM 1291 O O . LEU A 1 172 ? 8.808 -9.562 11.534 1.00 96.38 172 LEU A O 1
ATOM 1295 N N . PRO A 1 173 ? 9.440 -9.507 13.689 1.00 96.81 173 PRO A N 1
ATOM 1296 C CA . PRO A 1 173 ? 8.507 -10.554 14.105 1.00 96.81 173 PRO A CA 1
ATOM 1297 C C . PRO A 1 173 ? 7.038 -10.230 13.806 1.00 96.81 173 PRO A C 1
ATOM 1299 O O . PRO A 1 173 ? 6.297 -11.123 13.401 1.00 96.81 173 PRO A O 1
ATOM 1302 N N . LEU A 1 174 ? 6.618 -8.968 13.951 1.00 97.50 174 LEU A N 1
ATOM 1303 C CA . LEU A 1 174 ? 5.253 -8.531 13.636 1.00 97.50 174 LEU A CA 1
ATOM 1304 C C . LEU A 1 174 ? 4.975 -8.617 12.131 1.00 97.50 174 LEU A C 1
ATOM 1306 O O . LEU A 1 174 ? 3.952 -9.166 11.724 1.00 97.50 174 LEU A O 1
ATOM 1310 N N . TYR A 1 175 ? 5.910 -8.165 11.294 1.00 97.62 175 TYR A N 1
ATOM 1311 C CA . TYR A 1 175 ? 5.795 -8.298 9.840 1.00 97.62 175 TYR A CA 1
ATOM 1312 C C . TYR A 1 175 ? 5.779 -9.754 9.385 1.00 97.62 175 TYR A C 1
ATOM 1314 O O . TYR A 1 175 ? 4.949 -10.118 8.559 1.00 97.62 175 TYR A O 1
ATOM 1322 N N . LEU A 1 176 ? 6.627 -10.610 9.960 1.00 96.19 176 LEU A N 1
ATOM 1323 C CA . LEU A 1 176 ? 6.622 -12.046 9.672 1.00 96.19 176 LEU A CA 1
ATOM 1324 C C . LEU A 1 176 ? 5.331 -12.720 10.143 1.00 96.19 176 LEU A C 1
ATOM 1326 O O . LEU A 1 176 ? 4.802 -13.585 9.444 1.00 96.19 176 LEU A O 1
ATOM 1330 N N . LYS A 1 177 ? 4.780 -12.301 11.287 1.00 95.38 177 LYS A N 1
ATOM 1331 C CA . LYS A 1 177 ? 3.479 -12.777 11.759 1.00 95.38 177 LYS A CA 1
ATOM 1332 C C . LYS A 1 177 ? 2.369 -12.378 10.789 1.00 95.38 177 LYS A C 1
ATOM 1334 O O . LYS A 1 177 ? 1.610 -13.248 10.371 1.00 95.38 177 LYS A O 1
ATOM 1339 N N . ALA A 1 178 ? 2.304 -11.115 10.380 1.00 95.19 178 ALA A N 1
ATOM 1340 C CA . ALA A 1 178 ? 1.337 -10.659 9.386 1.00 95.19 178 ALA A CA 1
ATOM 1341 C C . ALA A 1 178 ? 1.514 -11.369 8.032 1.00 95.19 178 ALA A C 1
ATOM 1343 O O . ALA A 1 178 ? 0.536 -11.805 7.430 1.00 95.19 178 ALA A O 1
ATOM 1344 N N . ALA A 1 179 ? 2.759 -11.567 7.590 1.00 95.56 179 ALA A N 1
ATOM 1345 C CA . ALA A 1 179 ? 3.081 -12.308 6.376 1.00 95.56 179 ALA A CA 1
ATOM 1346 C C . ALA A 1 179 ? 2.582 -13.758 6.441 1.00 95.56 179 ALA A C 1
ATOM 1348 O O . ALA A 1 179 ? 2.013 -14.249 5.470 1.00 95.56 179 ALA A O 1
ATOM 1349 N N . SER A 1 180 ? 2.743 -14.430 7.589 1.00 93.81 180 SER A N 1
ATOM 1350 C CA . SER A 1 180 ? 2.235 -15.795 7.809 1.00 93.81 180 SER A CA 1
ATOM 1351 C C . SER A 1 180 ? 0.704 -15.894 7.801 1.00 93.81 180 SER A C 1
ATOM 1353 O O . SER A 1 180 ? 0.162 -16.975 7.598 1.00 93.81 180 SER A O 1
ATOM 1355 N N . LEU A 1 181 ? 0.016 -14.767 8.001 1.00 92.62 181 LEU A N 1
ATOM 1356 C CA . LEU A 1 181 ? -1.439 -14.623 7.883 1.00 92.62 181 LEU A CA 1
ATOM 1357 C C . LEU A 1 181 ? -1.862 -14.143 6.480 1.00 92.62 181 LEU A C 1
ATOM 1359 O O . LEU A 1 181 ? -3.023 -13.814 6.258 1.00 92.62 181 LEU A O 1
ATOM 1363 N N . GLY A 1 182 ? -0.917 -14.097 5.538 1.00 92.25 182 GLY A N 1
ATOM 1364 C CA . GLY A 1 182 ? -1.141 -13.772 4.135 1.00 92.25 182 GLY A CA 1
ATOM 1365 C C . GLY A 1 182 ? -1.054 -12.293 3.770 1.00 92.25 182 GLY A C 1
ATOM 1366 O O . GLY A 1 182 ? -1.277 -11.955 2.610 1.00 92.25 182 GLY A O 1
ATOM 1367 N N . SER A 1 183 ? -0.690 -11.409 4.706 1.00 94.25 183 SER A N 1
ATOM 1368 C CA . SER A 1 183 ? -0.580 -9.977 4.410 1.00 94.25 183 SER A CA 1
ATOM 1369 C C . SER A 1 183 ? 0.564 -9.673 3.456 1.00 94.25 183 SER A C 1
ATOM 1371 O O . SER A 1 183 ? 1.735 -9.846 3.800 1.00 94.25 183 SER A O 1
ATOM 1373 N N . VAL A 1 184 ? 0.213 -9.144 2.283 1.00 95.44 184 VAL A N 1
ATOM 1374 C CA . VAL A 1 184 ? 1.167 -8.642 1.286 1.00 95.44 184 VAL A CA 1
ATOM 1375 C C . VAL A 1 184 ? 2.023 -7.512 1.869 1.00 95.44 184 VAL A C 1
ATOM 1377 O O . VAL A 1 184 ? 3.242 -7.530 1.707 1.00 95.44 184 VAL A O 1
ATOM 1380 N N . ASP A 1 185 ? 1.432 -6.579 2.628 1.00 95.00 185 ASP A N 1
ATOM 1381 C CA . ASP A 1 185 ? 2.193 -5.497 3.276 1.00 95.00 185 ASP A CA 1
ATOM 1382 C C . ASP A 1 185 ? 3.160 -6.058 4.335 1.00 95.00 185 ASP A C 1
ATOM 1384 O O . ASP A 1 185 ? 4.332 -5.683 4.379 1.00 95.00 185 ASP A O 1
ATOM 1388 N N . GLY A 1 186 ? 2.723 -7.043 5.129 1.00 96.69 186 GLY A N 1
ATOM 1389 C CA . GLY A 1 186 ? 3.602 -7.778 6.045 1.00 96.69 186 GLY A CA 1
ATOM 1390 C C . GLY A 1 186 ? 4.777 -8.453 5.326 1.00 96.69 186 GLY A C 1
ATOM 1391 O O . GLY A 1 186 ? 5.925 -8.321 5.756 1.00 96.69 186 GLY A O 1
ATOM 1392 N N . GLN A 1 187 ? 4.516 -9.119 4.195 1.00 97.19 187 GLN A N 1
ATOM 1393 C CA . GLN A 1 187 ? 5.546 -9.767 3.374 1.00 97.19 187 GLN A CA 1
ATOM 1394 C C . GLN A 1 187 ? 6.566 -8.748 2.852 1.00 97.19 187 GLN A C 1
ATOM 1396 O O . GLN A 1 187 ? 7.771 -8.927 3.044 1.00 97.19 187 GLN A O 1
ATOM 1401 N N . MET A 1 188 ? 6.100 -7.649 2.257 1.00 97.38 188 MET A N 1
ATOM 1402 C CA . MET A 1 188 ? 6.971 -6.631 1.663 1.00 97.38 188 MET A CA 1
ATOM 1403 C C . MET A 1 188 ? 7.763 -5.841 2.709 1.00 97.38 188 MET A C 1
ATOM 1405 O O . MET A 1 188 ? 8.931 -5.506 2.486 1.00 97.38 188 MET A O 1
ATOM 1409 N N . ARG A 1 189 ? 7.193 -5.587 3.890 1.00 97.50 189 ARG A N 1
ATOM 1410 C CA . ARG A 1 189 ? 7.924 -4.963 5.005 1.00 97.50 189 ARG A CA 1
ATOM 1411 C C . ARG A 1 189 ? 8.979 -5.887 5.598 1.00 97.50 189 ARG A C 1
ATOM 1413 O O . ARG A 1 189 ? 10.089 -5.430 5.865 1.00 97.50 189 ARG A O 1
ATOM 1420 N N . ALA A 1 190 ? 8.684 -7.180 5.734 1.00 97.06 190 ALA A N 1
ATOM 1421 C CA . ALA A 1 190 ? 9.684 -8.165 6.131 1.00 97.06 190 ALA A CA 1
ATOM 1422 C C . ALA A 1 190 ? 10.827 -8.245 5.104 1.00 97.06 190 ALA A C 1
ATOM 1424 O O . ALA A 1 190 ? 11.993 -8.206 5.495 1.00 97.06 190 ALA A O 1
ATOM 1425 N N . VAL A 1 191 ? 10.521 -8.255 3.798 1.00 96.88 191 VAL A N 1
ATOM 1426 C CA . VAL A 1 191 ? 11.528 -8.187 2.720 1.00 96.88 191 VAL A CA 1
ATOM 1427 C C . VAL A 1 191 ? 12.425 -6.955 2.870 1.00 96.88 191 VAL A C 1
ATOM 1429 O O . VAL A 1 191 ? 13.646 -7.097 2.827 1.00 96.88 191 VAL A O 1
ATOM 1432 N N . ASN A 1 192 ? 11.857 -5.772 3.131 1.00 95.94 192 ASN A N 1
ATOM 1433 C CA . ASN A 1 192 ? 12.637 -4.544 3.336 1.00 95.94 192 ASN A CA 1
ATOM 1434 C C . ASN A 1 192 ? 13.621 -4.630 4.518 1.00 95.94 192 ASN A C 1
ATOM 1436 O O . ASN A 1 192 ? 14.621 -3.922 4.520 1.00 95.94 192 ASN A O 1
ATOM 1440 N N . LEU A 1 193 ? 13.367 -5.462 5.531 1.00 96.06 193 LEU A N 1
ATOM 1441 C CA . LEU A 1 193 ? 14.286 -5.641 6.663 1.00 96.06 193 LEU A CA 1
ATOM 1442 C C . LEU A 1 193 ? 15.256 -6.811 6.478 1.00 96.06 193 LEU A C 1
ATOM 1444 O O . LEU A 1 193 ? 16.349 -6.787 7.037 1.00 96.06 193 LEU A O 1
ATOM 1448 N N . LEU A 1 194 ? 14.863 -7.836 5.722 1.00 95.56 194 LEU A N 1
ATOM 1449 C CA . LEU A 1 194 ? 15.611 -9.085 5.573 1.00 95.56 194 LEU A CA 1
ATOM 1450 C C . LEU A 1 194 ? 16.528 -9.116 4.351 1.00 95.56 194 LEU A C 1
ATOM 1452 O O . LEU A 1 194 ? 17.444 -9.938 4.304 1.00 95.56 194 LEU A O 1
ATOM 1456 N N . ASP A 1 195 ? 16.294 -8.257 3.362 1.00 94.25 195 ASP A N 1
ATOM 1457 C CA . ASP A 1 195 ? 17.085 -8.232 2.139 1.00 94.25 195 ASP A CA 1
ATOM 1458 C C . ASP A 1 195 ? 18.243 -7.219 2.216 1.00 94.25 195 ASP A C 1
ATOM 1460 O O . ASP A 1 195 ? 17.990 -6.009 2.230 1.00 94.25 195 ASP A O 1
ATOM 1464 N N . PRO A 1 196 ? 19.517 -7.661 2.173 1.00 92.25 196 PRO A N 1
ATOM 1465 C CA . PRO A 1 196 ? 20.671 -6.760 2.149 1.00 92.25 196 PRO A CA 1
ATOM 1466 C C . PRO A 1 196 ? 20.759 -5.871 0.892 1.00 92.25 196 PRO A C 1
ATOM 1468 O O . PRO A 1 196 ? 21.579 -4.952 0.853 1.00 92.25 196 PRO A O 1
ATOM 1471 N N . SER A 1 197 ? 19.953 -6.105 -0.148 1.00 89.31 197 SER A N 1
ATOM 1472 C CA . SER A 1 197 ? 19.863 -5.210 -1.310 1.00 89.31 197 SER A CA 1
ATOM 1473 C C . SER A 1 197 ? 19.027 -3.947 -1.038 1.00 89.31 197 SER A C 1
ATOM 1475 O O . SER A 1 197 ? 19.193 -2.924 -1.709 1.00 89.31 197 SER A O 1
ATOM 1477 N N . THR A 1 198 ? 18.205 -3.959 0.011 1.00 92.06 198 THR A N 1
ATOM 1478 C CA . THR A 1 198 ? 17.367 -2.819 0.400 1.00 92.06 198 THR A CA 1
ATOM 1479 C C . THR A 1 198 ? 18.115 -1.860 1.328 1.00 92.06 198 THR A C 1
ATOM 1481 O O . THR A 1 198 ? 19.090 -2.223 1.991 1.00 92.06 198 THR A O 1
ATOM 1484 N N . VAL A 1 199 ? 17.668 -0.602 1.385 1.00 92.19 199 VAL A N 1
ATOM 1485 C CA . VAL A 1 199 ? 18.265 0.413 2.272 1.00 92.19 199 VAL A CA 1
ATOM 1486 C C . VAL A 1 199 ? 18.134 -0.002 3.738 1.00 92.19 199 VAL A C 1
ATOM 1488 O O . VAL A 1 199 ? 19.128 0.008 4.462 1.00 92.19 199 VAL A O 1
ATOM 1491 N N . SER A 1 200 ? 16.935 -0.408 4.160 1.00 91.81 200 SER A N 1
ATOM 1492 C CA . SER A 1 200 ? 16.669 -0.818 5.540 1.00 91.81 200 SER A CA 1
ATOM 1493 C C . SER A 1 200 ? 17.400 -2.111 5.897 1.00 91.81 200 SER A C 1
ATOM 1495 O O . SER A 1 200 ? 18.037 -2.162 6.945 1.00 91.81 200 SER A O 1
ATOM 1497 N N . GLY A 1 201 ? 17.425 -3.111 5.012 1.00 93.50 201 GLY A N 1
ATOM 1498 C CA . GLY A 1 201 ? 18.202 -4.326 5.240 1.00 93.50 201 GLY A CA 1
ATOM 1499 C C . GLY A 1 201 ? 19.692 -4.040 5.439 1.00 93.50 201 GLY A C 1
ATOM 1500 O O . GLY A 1 201 ? 20.285 -4.544 6.390 1.00 93.50 201 GLY A O 1
ATOM 1501 N N . ARG A 1 202 ? 20.309 -3.157 4.636 1.00 93.81 202 ARG A N 1
ATOM 1502 C CA . ARG A 1 202 ? 21.699 -2.721 4.890 1.00 93.81 202 ARG A CA 1
ATOM 1503 C C . ARG A 1 202 ? 21.849 -1.986 6.215 1.00 93.81 202 ARG A C 1
ATOM 1505 O O . ARG A 1 202 ? 22.776 -2.281 6.965 1.00 93.81 202 ARG A O 1
ATOM 1512 N N . ALA A 1 203 ? 20.957 -1.037 6.494 1.00 91.44 203 ALA A N 1
ATOM 1513 C CA . ALA A 1 203 ? 21.012 -0.223 7.704 1.00 91.44 203 ALA A CA 1
ATOM 1514 C C . ALA A 1 203 ? 20.883 -1.065 8.985 1.00 91.44 203 ALA A C 1
ATOM 1516 O O . ALA A 1 203 ? 21.501 -0.739 9.997 1.00 91.44 203 ALA A O 1
ATOM 1517 N N . PHE A 1 204 ? 20.126 -2.163 8.931 1.00 90.31 204 PHE A N 1
ATOM 1518 C CA . PHE A 1 204 ? 19.830 -3.020 10.081 1.00 90.31 204 PHE A CA 1
ATOM 1519 C C . PHE A 1 204 ? 20.547 -4.379 10.054 1.00 90.31 204 PHE A C 1
ATOM 1521 O O . PHE A 1 204 ? 20.226 -5.260 10.847 1.00 90.31 204 PHE A O 1
ATOM 1528 N N . GLY A 1 205 ? 21.558 -4.544 9.193 1.00 90.50 205 GLY A N 1
ATOM 1529 C CA . GLY A 1 205 ? 22.457 -5.702 9.230 1.00 90.50 205 GLY A CA 1
ATOM 1530 C C . GLY A 1 205 ? 21.856 -7.007 8.699 1.00 90.50 205 GLY A C 1
ATOM 1531 O O . GLY A 1 205 ? 22.212 -8.086 9.178 1.00 90.50 205 GLY A O 1
ATOM 1532 N N . ALA A 1 206 ? 20.961 -6.928 7.712 1.00 92.69 206 ALA A N 1
ATOM 1533 C CA . ALA A 1 206 ? 20.425 -8.083 7.003 1.00 92.69 206 ALA A CA 1
ATOM 1534 C C . ALA A 1 206 ? 21.547 -8.976 6.450 1.00 92.69 206 ALA A C 1
ATOM 1536 O O . ALA A 1 206 ? 22.521 -8.507 5.854 1.00 92.69 206 ALA A O 1
ATOM 1537 N N . LYS A 1 207 ? 21.402 -10.291 6.632 1.00 90.00 207 LYS A N 1
ATOM 1538 C CA . LYS A 1 207 ? 22.399 -11.285 6.218 1.00 90.00 207 LYS A CA 1
ATOM 1539 C C . LYS A 1 207 ? 21.957 -11.980 4.935 1.00 90.00 207 LYS A C 1
ATOM 1541 O O . LYS A 1 207 ? 20.789 -12.320 4.777 1.00 90.00 207 LYS A O 1
ATOM 1546 N N . LYS A 1 208 ? 22.917 -12.320 4.065 1.00 86.69 208 LYS A N 1
ATOM 1547 C CA . LYS A 1 208 ? 22.661 -13.115 2.845 1.00 86.69 208 LYS A CA 1
ATOM 1548 C C . LYS A 1 208 ? 22.018 -14.476 3.132 1.00 86.69 208 LYS A C 1
ATOM 1550 O O . LYS A 1 208 ? 21.304 -14.989 2.277 1.00 86.69 208 LYS A O 1
ATOM 1555 N N . SER A 1 209 ? 22.218 -15.043 4.323 1.00 83.69 209 SER A N 1
ATOM 1556 C CA . SER A 1 209 ? 21.555 -16.282 4.749 1.00 83.69 209 SER A CA 1
ATOM 1557 C C . SER A 1 209 ? 20.023 -16.170 4.782 1.00 83.69 209 SER A C 1
ATOM 1559 O O . SER A 1 209 ? 19.348 -17.186 4.682 1.00 83.69 209 SER A O 1
ATOM 1561 N N . GLY A 1 210 ? 19.465 -14.955 4.867 1.00 84.50 210 GLY A N 1
ATOM 1562 C CA . GLY A 1 210 ? 18.023 -14.705 4.785 1.00 84.50 210 GLY A CA 1
ATOM 1563 C C . GLY A 1 210 ? 17.442 -14.751 3.367 1.00 84.50 210 GLY A C 1
ATOM 1564 O O . GLY A 1 210 ? 16.225 -14.695 3.221 1.00 84.50 210 GLY A O 1
ATOM 1565 N N . SER A 1 211 ? 18.269 -14.879 2.319 1.00 86.75 211 SER A N 1
ATOM 1566 C CA . SER A 1 211 ? 17.817 -14.759 0.920 1.00 86.75 211 SER A CA 1
ATOM 1567 C C . SER A 1 211 ? 16.735 -15.772 0.545 1.00 86.75 211 SER A C 1
ATOM 1569 O O . SER A 1 211 ? 15.835 -15.428 -0.214 1.00 86.75 211 SER A O 1
ATOM 1571 N N . GLY A 1 212 ? 16.778 -16.990 1.103 1.00 89.94 212 GLY A N 1
ATOM 1572 C CA . GLY A 1 212 ? 15.737 -17.999 0.877 1.00 89.94 212 GLY A CA 1
ATOM 1573 C C . GLY A 1 212 ? 14.359 -17.519 1.342 1.00 89.94 212 GLY A C 1
ATOM 1574 O O . GLY A 1 212 ? 13.414 -17.516 0.561 1.00 89.94 212 GLY A O 1
ATOM 1575 N N . LEU A 1 213 ? 14.267 -17.007 2.575 1.00 92.56 213 LEU A N 1
ATOM 1576 C CA . LEU A 1 213 ? 13.029 -16.440 3.116 1.00 92.56 213 LEU A CA 1
ATOM 1577 C C . LEU A 1 213 ? 12.566 -15.216 2.316 1.00 92.56 213 LEU A C 1
ATOM 1579 O O . LEU A 1 213 ? 11.384 -15.096 2.011 1.00 92.56 213 LEU A O 1
ATOM 1583 N N . VAL A 1 214 ? 13.490 -14.331 1.930 1.00 94.38 214 VAL A N 1
ATOM 1584 C CA . VAL A 1 214 ? 13.167 -13.165 1.093 1.00 94.38 214 VAL A CA 1
ATOM 1585 C C . VAL A 1 214 ? 12.556 -13.600 -0.245 1.00 94.38 214 VAL A C 1
ATOM 1587 O O . VAL A 1 214 ? 11.563 -13.014 -0.670 1.00 94.38 214 VAL A O 1
ATOM 1590 N N . MET A 1 215 ? 13.113 -14.622 -0.905 1.00 91.94 215 MET A N 1
ATOM 1591 C CA . MET A 1 215 ? 12.557 -15.148 -2.158 1.00 91.94 215 MET A CA 1
ATOM 1592 C C . MET A 1 215 ? 11.161 -15.741 -1.958 1.00 91.94 215 MET A C 1
ATOM 1594 O O . MET A 1 215 ? 10.278 -15.476 -2.774 1.00 91.94 215 MET A O 1
ATOM 1598 N N . SER A 1 216 ? 10.926 -16.477 -0.868 1.00 93.88 216 SER A N 1
ATOM 1599 C CA . SER A 1 216 ? 9.601 -17.030 -0.564 1.00 93.88 216 SER A CA 1
ATOM 1600 C C . SER A 1 216 ? 8.555 -15.940 -0.304 1.00 93.88 216 SER A C 1
ATOM 1602 O O . SER A 1 216 ? 7.447 -16.020 -0.833 1.00 93.88 216 SER A O 1
ATOM 1604 N N . LEU A 1 217 ? 8.910 -14.896 0.455 1.00 95.75 217 LEU A N 1
ATOM 1605 C CA . LEU A 1 217 ? 8.029 -13.754 0.728 1.00 95.75 217 LEU A CA 1
ATOM 1606 C C . LEU A 1 217 ? 7.687 -12.987 -0.556 1.00 95.75 217 LEU A C 1
ATOM 1608 O O . LEU A 1 217 ? 6.516 -12.727 -0.814 1.00 95.75 217 LEU A O 1
ATOM 1612 N N . LEU A 1 218 ? 8.688 -12.681 -1.388 1.00 95.25 218 LEU A N 1
ATOM 1613 C CA . LEU A 1 218 ? 8.469 -12.014 -2.675 1.00 95.25 218 LEU A CA 1
ATOM 1614 C C . LEU A 1 218 ? 7.610 -12.845 -3.623 1.00 95.25 218 LEU A C 1
ATOM 1616 O O . LEU A 1 218 ? 6.724 -12.305 -4.274 1.00 95.25 218 LEU A O 1
ATOM 1620 N N . THR A 1 219 ? 7.857 -14.153 -3.702 1.00 93.75 219 THR A N 1
ATOM 1621 C CA . THR A 1 219 ? 7.068 -15.052 -4.554 1.00 93.75 219 THR A CA 1
ATOM 1622 C C . THR A 1 219 ? 5.606 -15.044 -4.127 1.00 93.75 219 THR A C 1
ATOM 1624 O O . THR A 1 219 ? 4.724 -14.904 -4.971 1.00 93.75 219 THR A O 1
ATOM 1627 N N . CYS A 1 220 ? 5.345 -15.117 -2.821 1.00 95.00 220 CYS A N 1
ATOM 1628 C CA . CYS A 1 220 ? 3.987 -15.059 -2.293 1.00 95.00 220 CYS A CA 1
ATOM 1629 C C . CYS A 1 220 ? 3.303 -13.721 -2.613 1.00 95.00 220 CYS A C 1
ATOM 1631 O O . CYS A 1 220 ? 2.199 -13.714 -3.158 1.00 95.00 220 CYS A O 1
ATOM 1633 N N . ALA A 1 221 ? 3.991 -12.599 -2.383 1.00 95.38 221 ALA A N 1
ATOM 1634 C CA . ALA A 1 221 ? 3.465 -11.265 -2.662 1.00 95.38 221 ALA A CA 1
ATOM 1635 C C . ALA A 1 221 ? 3.180 -11.076 -4.162 1.00 95.38 221 ALA A C 1
ATOM 1637 O O . ALA A 1 221 ? 2.135 -10.552 -4.543 1.00 95.38 221 ALA A O 1
ATOM 1638 N N . ALA A 1 222 ? 4.066 -11.571 -5.029 1.00 93.56 222 ALA A N 1
ATOM 1639 C CA . ALA A 1 222 ? 3.914 -11.490 -6.477 1.00 93.56 222 ALA A CA 1
ATOM 1640 C C . ALA A 1 222 ? 2.719 -12.305 -6.999 1.00 93.56 222 ALA A C 1
ATOM 1642 O O . ALA A 1 222 ? 1.987 -11.828 -7.878 1.00 93.56 222 ALA A O 1
ATOM 1643 N N . VAL A 1 223 ? 2.502 -13.508 -6.449 1.00 91.94 223 VAL A N 1
ATOM 1644 C CA . VAL A 1 223 ? 1.321 -14.343 -6.734 1.00 91.94 223 VAL A CA 1
ATOM 1645 C C . VAL A 1 223 ? 0.047 -13.646 -6.257 1.00 91.94 223 VAL A C 1
ATOM 1647 O O . VAL A 1 223 ? -0.940 -13.632 -6.988 1.00 91.94 223 VAL A O 1
ATOM 1650 N N . ALA A 1 224 ? 0.093 -12.990 -5.096 1.00 90.69 224 ALA A N 1
ATOM 1651 C CA . ALA A 1 224 ? -1.012 -12.194 -4.561 1.00 90.69 224 ALA A CA 1
ATOM 1652 C C . ALA A 1 224 ? -1.281 -10.884 -5.333 1.00 90.69 224 ALA A C 1
ATOM 1654 O O . ALA A 1 224 ? -2.255 -10.198 -5.041 1.00 90.69 224 ALA A O 1
ATOM 1655 N N . GLY A 1 225 ? -0.460 -10.537 -6.331 1.00 89.38 225 GLY A N 1
ATOM 1656 C CA . GLY A 1 225 ? -0.686 -9.379 -7.200 1.00 89.38 225 GLY A CA 1
ATOM 1657 C C . GLY A 1 225 ? 0.215 -8.174 -6.944 1.00 89.38 225 GLY A C 1
ATOM 1658 O O . GLY A 1 225 ? 0.097 -7.188 -7.670 1.00 89.38 225 GLY A O 1
ATOM 1659 N N . ASP A 1 226 ? 1.137 -8.243 -5.981 1.00 92.69 226 ASP A N 1
ATOM 1660 C CA . ASP A 1 226 ? 2.016 -7.121 -5.656 1.00 92.69 226 ASP A CA 1
ATOM 1661 C C . ASP A 1 226 ? 2.969 -6.796 -6.813 1.00 92.69 226 ASP A C 1
ATOM 1663 O O . ASP A 1 226 ? 3.823 -7.595 -7.216 1.00 92.69 226 ASP A O 1
ATOM 1667 N N . GLN A 1 227 ? 2.819 -5.592 -7.365 1.00 91.44 227 GLN A N 1
ATOM 1668 C CA . GLN A 1 227 ? 3.585 -5.152 -8.528 1.00 91.44 227 GLN A CA 1
ATOM 1669 C C . GLN A 1 227 ? 5.065 -4.967 -8.188 1.00 91.44 227 GLN A C 1
ATOM 1671 O O . GLN A 1 227 ? 5.935 -5.325 -8.986 1.00 91.44 227 GLN A O 1
ATOM 1676 N N . ARG A 1 228 ? 5.380 -4.469 -6.988 1.00 92.31 228 ARG A N 1
ATOM 1677 C CA . ARG A 1 228 ? 6.772 -4.319 -6.564 1.00 92.31 228 ARG A CA 1
ATOM 1678 C C . ARG A 1 228 ? 7.446 -5.684 -6.449 1.00 92.31 228 ARG A C 1
ATOM 1680 O O . ARG A 1 228 ? 8.544 -5.850 -6.964 1.00 92.31 228 ARG A O 1
ATOM 1687 N N . ALA A 1 229 ? 6.790 -6.676 -5.858 1.00 94.06 229 ALA A N 1
ATOM 1688 C CA . ALA A 1 229 ? 7.328 -8.019 -5.715 1.00 94.06 229 ALA A CA 1
ATOM 1689 C C . ALA A 1 229 ? 7.581 -8.693 -7.067 1.00 94.06 229 ALA A C 1
ATOM 1691 O O . ALA A 1 229 ? 8.643 -9.280 -7.270 1.00 94.06 229 ALA A O 1
ATOM 1692 N N . ARG A 1 230 ? 6.647 -8.560 -8.021 1.00 92.75 230 ARG A N 1
ATOM 1693 C CA . ARG A 1 230 ? 6.831 -9.044 -9.402 1.00 92.75 230 ARG A CA 1
ATOM 1694 C C . ARG A 1 230 ? 8.060 -8.424 -10.067 1.00 92.75 230 ARG A C 1
ATOM 1696 O O . ARG A 1 230 ? 8.839 -9.138 -10.693 1.00 92.75 230 ARG A O 1
ATOM 1703 N N . TYR A 1 231 ? 8.247 -7.116 -9.896 1.00 92.06 231 TYR A N 1
ATOM 1704 C CA . TYR A 1 231 ? 9.418 -6.405 -10.404 1.00 92.06 231 TYR A CA 1
ATOM 1705 C C . TYR A 1 231 ? 10.722 -6.874 -9.735 1.00 92.06 231 TYR A C 1
ATOM 1707 O O . TYR A 1 231 ? 11.690 -7.188 -10.421 1.00 92.06 231 TYR A O 1
ATOM 1715 N N . GLU A 1 232 ? 10.745 -6.992 -8.407 1.00 90.81 232 GLU A N 1
ATOM 1716 C CA . GLU A 1 232 ? 11.924 -7.444 -7.654 1.00 90.81 232 GLU A CA 1
ATOM 1717 C C . GLU A 1 232 ? 12.334 -8.876 -8.044 1.00 90.81 232 GLU A C 1
ATOM 1719 O O . GLU A 1 232 ? 13.521 -9.175 -8.179 1.00 90.81 232 GLU A O 1
ATOM 1724 N N . LEU A 1 233 ? 11.367 -9.769 -8.283 1.00 89.50 233 LEU A N 1
ATOM 1725 C CA . LEU A 1 233 ? 11.637 -11.114 -8.803 1.00 89.50 233 LEU A CA 1
ATOM 1726 C C . LEU A 1 233 ? 12.208 -11.077 -10.225 1.00 89.50 233 LEU A C 1
ATOM 1728 O O . LEU A 1 233 ? 13.143 -11.824 -10.514 1.00 89.50 233 LEU A O 1
ATOM 1732 N N . ALA A 1 234 ? 11.694 -10.200 -11.093 1.00 87.44 234 ALA A N 1
ATOM 1733 C CA . ALA A 1 234 ? 12.214 -10.020 -12.446 1.00 87.44 234 ALA A CA 1
ATOM 1734 C C . ALA A 1 234 ? 13.676 -9.537 -12.445 1.00 87.44 234 ALA A C 1
ATOM 1736 O O . ALA A 1 234 ? 14.507 -10.083 -13.174 1.00 87.44 234 ALA A O 1
ATOM 1737 N N . GLU A 1 235 ? 14.022 -8.572 -11.589 1.00 84.19 235 GLU A N 1
ATOM 1738 C CA . GLU A 1 235 ? 15.403 -8.088 -11.454 1.00 84.19 235 GLU A CA 1
ATOM 1739 C C . GLU A 1 235 ? 16.335 -9.184 -10.914 1.00 84.19 235 GLU A C 1
ATOM 1741 O O . GLU A 1 235 ? 17.448 -9.359 -11.410 1.00 84.19 235 GLU A O 1
ATOM 1746 N N . ARG A 1 236 ? 15.882 -9.980 -9.939 1.00 82.50 236 ARG A N 1
ATOM 1747 C CA . ARG A 1 236 ? 16.689 -11.057 -9.337 1.00 82.50 236 ARG A CA 1
ATOM 1748 C C . ARG A 1 236 ? 16.851 -12.285 -10.226 1.00 82.50 236 ARG A C 1
ATOM 1750 O O . ARG A 1 236 ? 17.868 -12.966 -10.128 1.00 82.50 236 ARG A O 1
ATOM 1757 N N . GLY A 1 237 ? 15.866 -12.569 -11.076 1.00 73.19 237 GLY A N 1
ATOM 1758 C CA . GLY A 1 237 ? 15.936 -13.626 -12.086 1.00 73.19 237 GLY A CA 1
ATOM 1759 C C . GLY A 1 237 ? 16.854 -13.288 -13.267 1.00 73.19 237 GLY A C 1
ATOM 1760 O O . GLY A 1 237 ? 17.189 -14.179 -14.043 1.00 73.19 237 GLY A O 1
ATOM 1761 N N . SER A 1 238 ? 17.283 -12.027 -13.409 1.00 61.81 238 SER A N 1
ATOM 1762 C CA . SER A 1 238 ? 18.210 -11.591 -14.462 1.00 61.81 238 SER A CA 1
ATOM 1763 C C . SER A 1 238 ? 19.608 -12.177 -14.228 1.00 61.81 238 SER A C 1
ATOM 1765 O O . SER A 1 238 ? 20.260 -11.882 -13.220 1.00 61.81 238 SER A O 1
ATOM 1767 N N . ALA A 1 239 ? 20.101 -13.000 -15.159 1.00 49.47 239 ALA A N 1
ATOM 1768 C CA . ALA A 1 239 ? 21.402 -13.658 -15.045 1.00 49.47 239 ALA A CA 1
ATOM 1769 C C . ALA A 1 239 ? 22.537 -12.638 -14.805 1.00 49.47 239 ALA A C 1
ATOM 1771 O O . ALA A 1 239 ? 22.821 -11.769 -15.630 1.00 49.47 239 ALA A O 1
ATOM 1772 N N . GLY A 1 240 ? 23.201 -12.739 -13.648 1.00 53.22 240 GLY A N 1
ATOM 1773 C CA . GLY A 1 240 ? 24.337 -11.884 -13.291 1.00 53.22 240 GLY A CA 1
ATOM 1774 C C . GLY A 1 240 ? 23.986 -10.436 -12.921 1.00 53.22 240 GLY A C 1
ATOM 1775 O O . GLY A 1 240 ? 24.873 -9.586 -12.970 1.00 53.22 240 GLY A O 1
ATOM 1776 N N . GLY A 1 241 ? 22.726 -10.132 -12.577 1.00 50.84 241 GLY A N 1
ATOM 1777 C CA . GLY A 1 241 ? 22.308 -8.788 -12.147 1.00 50.84 241 GLY A CA 1
ATOM 1778 C C . GLY A 1 241 ? 22.348 -7.730 -13.257 1.00 50.84 241 GLY A C 1
ATOM 1779 O O . GLY A 1 241 ? 22.296 -6.529 -12.985 1.00 50.84 241 GLY A O 1
ATOM 1780 N N . LYS A 1 242 ? 22.459 -8.156 -14.520 1.00 57.47 242 LYS A N 1
ATOM 1781 C CA . LYS A 1 242 ? 22.404 -7.273 -15.686 1.00 57.47 242 LYS A CA 1
ATOM 1782 C C . LYS A 1 242 ? 20.946 -7.081 -16.085 1.00 57.47 242 LYS A C 1
ATOM 1784 O O . LYS A 1 242 ? 20.434 -7.819 -16.905 1.00 57.47 242 LYS A O 1
ATOM 1789 N N . SER A 1 243 ? 20.291 -6.074 -15.522 1.00 52.88 243 SER A N 1
ATOM 1790 C CA . SER A 1 243 ? 18.877 -5.749 -15.786 1.00 52.88 243 SER A CA 1
ATOM 1791 C C . SER A 1 243 ? 18.517 -5.523 -17.271 1.00 52.88 243 SER A C 1
ATOM 1793 O O . SER A 1 243 ? 17.371 -5.715 -17.664 1.00 52.88 243 SER A O 1
ATOM 1795 N N . GLU A 1 244 ? 19.494 -5.214 -18.139 1.00 57.97 244 GLU A N 1
ATOM 1796 C CA . GLU A 1 244 ? 19.294 -5.219 -19.603 1.00 57.97 244 GLU A CA 1
ATOM 1797 C C . GLU A 1 244 ? 18.878 -6.607 -20.148 1.00 57.97 244 GLU A C 1
ATOM 1799 O O . GLU A 1 244 ? 18.329 -6.679 -21.243 1.00 57.97 244 GLU A O 1
ATOM 1804 N N . SER A 1 245 ? 19.093 -7.706 -19.408 1.00 63.56 245 SER A N 1
ATOM 1805 C CA . SER A 1 245 ? 18.772 -9.067 -19.861 1.00 63.56 245 SER A CA 1
ATOM 1806 C C . SER A 1 245 ? 17.285 -9.422 -19.808 1.00 63.56 245 SER A C 1
ATOM 1808 O O . SER A 1 245 ? 16.908 -10.427 -20.398 1.00 63.56 245 SER A O 1
ATOM 1810 N N . ASN A 1 246 ? 16.448 -8.639 -19.115 1.00 81.75 246 ASN A N 1
ATOM 1811 C CA . ASN A 1 246 ? 15.043 -8.985 -18.853 1.00 81.75 246 ASN A CA 1
ATOM 1812 C C . ASN A 1 246 ? 14.046 -7.968 -19.439 1.00 81.75 246 ASN A C 1
ATOM 1814 O O . ASN A 1 246 ? 12.929 -7.838 -18.938 1.00 81.75 246 ASN A O 1
ATOM 1818 N N . ILE A 1 247 ? 14.424 -7.257 -20.509 1.00 88.50 247 ILE A N 1
ATOM 1819 C CA . ILE A 1 247 ? 13.569 -6.256 -21.174 1.00 88.50 247 ILE A CA 1
ATOM 1820 C C . ILE A 1 247 ? 12.196 -6.842 -21.550 1.00 88.50 247 ILE A C 1
ATOM 1822 O O . ILE A 1 247 ? 11.189 -6.183 -21.322 1.00 88.50 247 ILE A O 1
ATOM 1826 N N . GLU A 1 248 ? 12.131 -8.085 -22.036 1.00 90.44 248 GLU A N 1
ATOM 1827 C CA . GLU A 1 248 ? 10.869 -8.768 -22.373 1.00 90.44 248 GLU A CA 1
ATOM 1828 C C . GLU A 1 248 ? 9.953 -8.954 -21.155 1.00 90.44 248 GLU A C 1
ATOM 1830 O O . GLU A 1 248 ? 8.767 -8.632 -21.199 1.00 90.44 248 GLU A O 1
ATOM 1835 N N . LEU A 1 249 ? 10.508 -9.415 -20.030 1.00 90.44 249 LEU A N 1
ATOM 1836 C CA . LEU A 1 249 ? 9.746 -9.604 -18.795 1.00 90.44 249 LEU A CA 1
ATOM 1837 C C . LEU A 1 249 ? 9.276 -8.263 -18.221 1.00 90.44 249 LEU A C 1
ATOM 1839 O O . LEU A 1 249 ? 8.129 -8.140 -17.795 1.00 90.44 249 LEU A O 1
ATOM 1843 N N . LEU A 1 250 ? 10.136 -7.241 -18.234 1.00 92.56 250 LEU A N 1
ATOM 1844 C CA . LEU A 1 250 ? 9.756 -5.892 -17.815 1.00 92.56 250 LEU A CA 1
ATOM 1845 C C . LEU A 1 250 ? 8.663 -5.311 -18.726 1.00 92.56 250 LEU A C 1
ATOM 1847 O O . LEU A 1 250 ? 7.756 -4.632 -18.240 1.00 92.56 250 LEU A O 1
ATOM 1851 N N . HIS A 1 251 ? 8.714 -5.595 -20.029 1.00 94.50 251 HIS A N 1
ATOM 1852 C CA . HIS A 1 251 ? 7.699 -5.170 -20.992 1.00 94.50 251 HIS A CA 1
ATOM 1853 C C . HIS A 1 251 ? 6.350 -5.839 -20.703 1.00 94.50 251 HIS A C 1
ATOM 1855 O O . HIS A 1 251 ? 5.344 -5.151 -20.540 1.00 94.50 251 HIS A O 1
ATOM 1861 N N . ALA A 1 252 ? 6.342 -7.156 -20.475 1.00 93.88 252 ALA A N 1
ATOM 1862 C CA . ALA A 1 252 ? 5.147 -7.896 -20.071 1.00 93.88 252 ALA A CA 1
ATOM 1863 C C . ALA A 1 252 ? 4.560 -7.406 -18.732 1.00 93.88 252 ALA A C 1
ATOM 1865 O O . ALA A 1 252 ? 3.343 -7.294 -18.578 1.00 93.88 252 ALA A O 1
ATOM 1866 N N . LEU A 1 253 ? 5.409 -7.065 -17.757 1.00 93.88 253 LEU A N 1
ATOM 1867 C CA . LEU A 1 253 ? 4.960 -6.448 -16.506 1.00 93.88 253 LEU A CA 1
ATOM 1868 C C . LEU A 1 253 ? 4.365 -5.050 -16.738 1.00 93.88 253 LEU A C 1
ATOM 1870 O O . LEU A 1 253 ? 3.364 -4.705 -16.112 1.00 93.88 253 LEU A O 1
ATOM 1874 N N . THR A 1 254 ? 4.937 -4.262 -17.650 1.00 95.38 254 THR A N 1
ATOM 1875 C CA . THR A 1 254 ? 4.425 -2.928 -18.007 1.00 95.38 254 THR A CA 1
ATOM 1876 C C . THR A 1 254 ? 3.035 -3.002 -18.635 1.00 95.38 254 THR A C 1
ATOM 1878 O O . THR A 1 254 ? 2.166 -2.220 -18.254 1.00 95.38 254 THR A O 1
ATOM 1881 N N . ILE A 1 255 ? 2.782 -3.988 -19.503 1.00 94.25 255 ILE A N 1
ATOM 1882 C CA . ILE A 1 255 ? 1.441 -4.268 -20.050 1.00 94.25 255 ILE A CA 1
ATOM 1883 C C . ILE A 1 255 ? 0.414 -4.443 -18.918 1.00 94.25 255 ILE A C 1
ATOM 1885 O O . ILE A 1 255 ? -0.711 -3.949 -18.997 1.00 94.25 255 ILE A O 1
ATOM 1889 N N . GLN A 1 256 ? 0.820 -5.087 -17.820 1.00 93.06 256 GLN A N 1
ATOM 1890 C CA . GLN A 1 256 ? -0.010 -5.323 -16.633 1.00 93.06 256 GLN A CA 1
ATOM 1891 C C . GLN A 1 256 ? -0.043 -4.153 -15.634 1.00 93.06 256 GLN A C 1
ATOM 1893 O O . GLN A 1 256 ? -0.506 -4.339 -14.506 1.00 93.06 256 GLN A O 1
ATOM 1898 N N . GLY A 1 257 ? 0.445 -2.972 -16.021 1.00 92.19 257 GLY A N 1
ATOM 1899 C CA . GLY A 1 257 ? 0.393 -1.760 -15.203 1.00 92.19 257 GLY A CA 1
ATOM 1900 C C . GLY A 1 257 ? 1.515 -1.628 -14.172 1.00 92.19 257 GLY A C 1
ATOM 1901 O O . GLY A 1 257 ? 1.397 -0.866 -13.215 1.00 92.19 257 GLY A O 1
ATOM 1902 N N . ASN A 1 258 ? 2.617 -2.367 -14.316 1.00 94.38 258 ASN A N 1
ATOM 1903 C CA . ASN A 1 258 ? 3.714 -2.311 -13.353 1.00 94.38 258 ASN A CA 1
ATOM 1904 C C . ASN A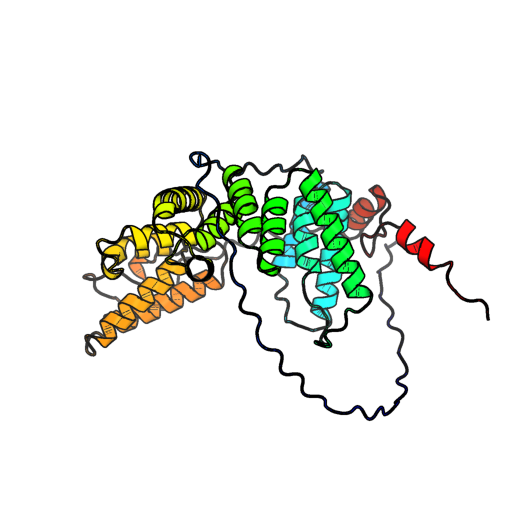 1 258 ? 4.556 -1.028 -13.504 1.00 94.38 258 ASN A C 1
ATOM 1906 O O . ASN A 1 258 ? 5.414 -0.917 -14.385 1.00 94.38 258 ASN A O 1
ATOM 1910 N N . THR A 1 259 ? 4.352 -0.072 -12.595 1.00 93.62 259 THR A N 1
ATOM 1911 C CA . THR A 1 259 ? 5.041 1.231 -12.598 1.00 93.62 259 THR A CA 1
ATOM 1912 C C . THR A 1 259 ? 6.549 1.144 -12.317 1.00 93.62 259 THR A C 1
ATOM 1914 O O . THR A 1 259 ? 7.307 2.016 -12.747 1.00 93.62 259 THR A O 1
ATOM 1917 N N . TYR A 1 260 ? 7.018 0.088 -11.645 1.00 92.44 260 TYR A N 1
ATOM 1918 C CA . TYR A 1 260 ? 8.449 -0.147 -11.427 1.00 92.44 260 TYR A CA 1
ATOM 1919 C C . TYR A 1 260 ? 9.129 -0.648 -12.703 1.00 92.44 260 TYR A C 1
ATOM 1921 O O . TYR A 1 260 ? 10.190 -0.148 -13.081 1.00 92.44 260 TYR A O 1
ATOM 1929 N N . ALA A 1 261 ? 8.490 -1.587 -13.405 1.00 93.94 261 ALA A N 1
ATOM 1930 C CA . ALA A 1 261 ? 9.010 -2.144 -14.646 1.00 93.94 261 ALA A CA 1
ATOM 1931 C C . ALA A 1 261 ? 9.109 -1.084 -15.753 1.00 93.94 261 ALA A C 1
ATOM 1933 O O . ALA A 1 261 ? 10.153 -0.977 -16.397 1.00 93.94 261 ALA A O 1
ATOM 1934 N N . VAL A 1 262 ? 8.087 -0.235 -15.911 1.00 95.19 262 VAL A N 1
ATOM 1935 C CA . VAL A 1 262 ? 8.112 0.851 -16.906 1.00 95.19 262 VAL A CA 1
ATOM 1936 C C . VAL A 1 262 ? 9.199 1.888 -16.605 1.00 95.19 262 VAL A C 1
ATOM 1938 O O . VAL A 1 262 ? 9.908 2.330 -17.509 1.00 95.19 262 VAL A O 1
ATOM 1941 N N . ALA A 1 263 ? 9.396 2.236 -15.326 1.00 94.00 263 ALA A N 1
ATOM 1942 C CA . ALA A 1 263 ? 10.466 3.141 -14.916 1.00 94.00 263 ALA A CA 1
ATOM 1943 C C . ALA A 1 263 ? 11.841 2.539 -15.232 1.00 94.00 263 ALA A C 1
ATOM 1945 O O . ALA A 1 263 ? 12.745 3.245 -15.686 1.00 94.00 263 ALA A O 1
ATOM 1946 N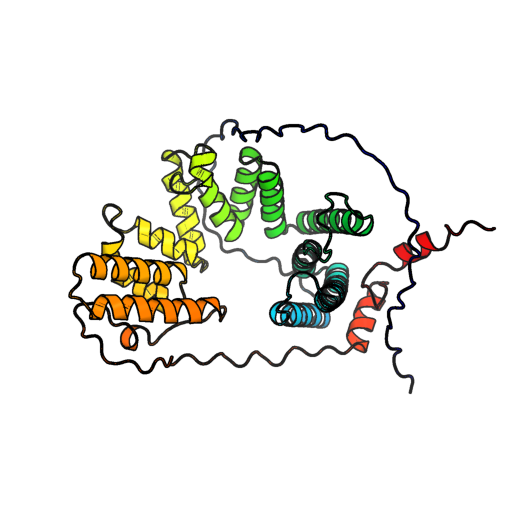 N . ARG A 1 264 ? 11.987 1.222 -15.047 1.00 92.88 264 ARG A N 1
ATOM 1947 C CA . ARG A 1 264 ? 13.220 0.514 -15.372 1.00 92.88 264 ARG A CA 1
ATOM 1948 C C . ARG A 1 264 ? 13.487 0.460 -16.874 1.00 92.88 264 ARG A C 1
ATOM 1950 O O . ARG A 1 264 ? 14.613 0.749 -17.278 1.00 92.88 264 ARG A O 1
ATOM 1957 N N . LEU A 1 265 ? 12.475 0.159 -17.690 1.00 94.12 265 LEU A N 1
ATOM 1958 C CA . LEU A 1 265 ? 12.576 0.169 -19.155 1.00 94.12 265 LEU A CA 1
ATOM 1959 C C . LEU A 1 265 ? 12.998 1.537 -19.673 1.00 94.12 265 LEU A C 1
ATOM 1961 O O . LEU A 1 265 ? 13.965 1.622 -20.427 1.00 94.12 265 LEU A O 1
ATOM 1965 N N . LYS A 1 266 ? 12.353 2.610 -19.200 1.00 94.94 266 LYS A N 1
ATOM 1966 C CA . LYS A 1 266 ? 12.779 3.979 -19.500 1.00 94.94 266 LYS A CA 1
ATOM 1967 C C . LYS A 1 266 ? 14.276 4.154 -19.237 1.00 94.94 266 LYS A C 1
ATOM 1969 O O . LYS A 1 266 ? 15.003 4.536 -20.147 1.00 94.94 266 LYS A O 1
ATOM 1974 N N . SER A 1 267 ? 14.754 3.830 -18.033 1.00 91.88 267 SER A N 1
ATOM 1975 C CA . SER A 1 267 ? 16.178 3.974 -17.698 1.00 91.88 267 SER A CA 1
ATOM 1976 C C . SER A 1 267 ? 17.099 3.132 -18.587 1.00 91.88 267 SER A C 1
ATOM 1978 O O . SER A 1 267 ? 18.188 3.587 -18.927 1.00 91.88 267 SER A O 1
ATOM 1980 N N . ILE A 1 268 ? 16.691 1.918 -18.973 1.00 90.56 268 ILE A N 1
ATOM 1981 C CA . ILE A 1 268 ? 17.460 1.067 -19.893 1.00 90.56 268 ILE A CA 1
ATOM 1982 C C . ILE A 1 268 ? 17.614 1.758 -21.254 1.00 90.56 268 ILE A C 1
ATOM 1984 O O . ILE A 1 268 ? 18.734 1.883 -21.750 1.00 90.56 268 ILE A O 1
ATOM 1988 N N . PHE A 1 269 ? 16.519 2.249 -21.835 1.00 92.12 269 PHE A N 1
ATOM 1989 C CA . PHE A 1 269 ? 16.536 2.906 -23.143 1.00 92.12 269 PHE A CA 1
ATOM 1990 C C . PHE A 1 269 ? 17.234 4.275 -23.113 1.00 92.12 269 PHE A C 1
ATOM 1992 O O . PHE A 1 269 ? 18.002 4.590 -24.021 1.00 92.12 269 PHE A O 1
ATOM 1999 N N . GLU A 1 270 ? 17.099 5.044 -22.027 1.00 90.69 270 GLU A N 1
ATOM 2000 C CA . GLU A 1 270 ? 17.880 6.271 -21.818 1.00 90.69 270 GLU A CA 1
ATOM 2001 C C . GLU A 1 270 ? 19.384 5.976 -21.795 1.00 90.69 270 GLU A C 1
ATOM 2003 O O . GLU A 1 270 ? 20.164 6.655 -22.463 1.00 90.69 270 GLU A O 1
ATOM 2008 N N . LEU A 1 271 ? 19.811 4.947 -21.056 1.00 88.69 271 LEU A N 1
ATOM 2009 C CA . LEU A 1 271 ? 21.219 4.555 -20.981 1.00 88.69 271 LEU A CA 1
ATOM 2010 C C . LEU A 1 271 ? 21.745 4.060 -22.330 1.00 88.69 271 LEU A C 1
ATOM 2012 O O . LEU A 1 271 ? 22.847 4.446 -22.716 1.00 88.69 271 LEU A O 1
ATOM 2016 N N . ARG A 1 272 ? 20.970 3.245 -23.055 1.00 87.06 272 ARG A N 1
ATOM 2017 C CA . ARG A 1 272 ? 21.328 2.788 -24.405 1.00 87.06 272 ARG A CA 1
ATOM 2018 C C . ARG A 1 272 ? 21.494 3.958 -25.372 1.00 87.06 272 ARG A C 1
ATOM 2020 O O . ARG A 1 272 ? 22.530 4.044 -26.027 1.00 87.06 272 ARG A O 1
ATOM 2027 N N . SER A 1 273 ? 20.565 4.915 -25.357 1.00 85.25 273 SER A N 1
ATOM 2028 C CA . SER A 1 273 ? 20.657 6.103 -26.212 1.00 85.25 273 SER A CA 1
ATOM 2029 C C . SER A 1 273 ? 21.872 6.991 -25.926 1.00 85.25 273 SER A C 1
ATOM 2031 O O . SER A 1 273 ? 22.378 7.640 -26.829 1.00 85.25 273 SER A O 1
ATOM 2033 N N . ARG A 1 274 ? 22.377 7.002 -24.683 1.00 84.56 274 ARG A N 1
ATOM 2034 C CA . ARG A 1 274 ? 23.599 7.740 -24.312 1.00 84.56 274 ARG A CA 1
ATOM 2035 C C . ARG A 1 274 ? 24.875 7.017 -24.731 1.00 84.56 274 ARG A C 1
ATOM 2037 O O . ARG A 1 274 ? 25.918 7.642 -24.861 1.00 84.56 274 ARG A O 1
ATOM 2044 N N . ARG A 1 275 ? 24.835 5.685 -24.860 1.00 83.31 275 ARG A N 1
ATOM 2045 C CA . ARG A 1 275 ? 25.983 4.903 -25.354 1.00 83.31 275 ARG A CA 1
ATOM 2046 C C . ARG A 1 275 ? 26.128 5.026 -26.866 1.00 83.31 275 ARG A C 1
ATOM 2048 O O . ARG A 1 275 ? 27.235 4.887 -27.376 1.00 83.31 275 ARG A O 1
ATOM 2055 N N . ASN A 1 276 ? 25.021 5.264 -27.562 1.00 76.88 276 ASN A N 1
ATOM 2056 C CA . ASN A 1 276 ? 24.991 5.477 -28.995 1.00 76.88 276 ASN A CA 1
ATOM 2057 C C . ASN A 1 276 ? 24.191 6.748 -29.304 1.00 76.88 276 ASN A C 1
ATOM 2059 O O . ASN A 1 276 ? 23.000 6.668 -29.591 1.00 76.88 276 ASN A O 1
ATOM 2063 N N . ASP A 1 277 ? 24.850 7.913 -29.270 1.00 60.69 277 ASP A N 1
ATOM 2064 C CA . ASP A 1 277 ? 24.222 9.238 -29.457 1.00 60.69 277 ASP A CA 1
ATOM 2065 C C . ASP A 1 277 ? 23.430 9.382 -30.779 1.00 60.69 277 ASP A C 1
ATOM 2067 O O . ASP A 1 277 ? 22.600 10.290 -30.931 1.00 60.69 277 ASP A O 1
ATOM 2071 N N . SER A 1 278 ? 23.667 8.473 -31.734 1.00 60.59 278 SER A N 1
ATOM 2072 C CA . SER A 1 278 ? 22.956 8.379 -33.012 1.00 60.59 278 SER A CA 1
ATOM 2073 C C . SER A 1 278 ? 21.619 7.619 -32.953 1.00 60.59 278 SER A C 1
ATOM 2075 O O . SER A 1 278 ? 20.830 7.729 -33.889 1.00 60.59 278 SER A O 1
ATOM 2077 N N . ASP A 1 279 ? 21.309 6.910 -31.861 1.00 76.31 279 ASP A N 1
ATOM 2078 C CA . ASP A 1 279 ? 20.083 6.116 -31.727 1.00 76.31 279 ASP A CA 1
ATOM 2079 C C . ASP A 1 279 ? 18.896 6.992 -31.279 1.00 76.31 279 ASP A C 1
ATOM 2081 O O . ASP A 1 279 ? 18.559 7.132 -30.097 1.00 76.31 279 ASP A O 1
ATOM 2085 N N . SER A 1 280 ? 18.273 7.662 -32.254 1.00 80.81 280 SER A N 1
ATOM 2086 C CA . SER A 1 280 ? 17.042 8.437 -32.050 1.00 80.81 280 SER A CA 1
ATOM 2087 C C . SER A 1 280 ? 15.866 7.566 -31.607 1.00 80.81 280 SER A C 1
ATOM 2089 O O . SER A 1 280 ? 14.987 8.066 -30.903 1.00 80.81 280 SER A O 1
ATOM 2091 N N . GLN A 1 281 ? 15.862 6.279 -31.958 1.00 88.88 281 GLN A N 1
ATOM 2092 C CA . GLN A 1 281 ? 14.768 5.387 -31.617 1.00 88.88 281 GLN A CA 1
ATOM 2093 C C . GLN A 1 281 ? 14.782 5.022 -30.133 1.00 88.88 281 GLN A C 1
ATOM 2095 O O . GLN A 1 281 ? 13.729 5.041 -29.503 1.00 88.88 281 GLN A O 1
ATOM 2100 N N . ASP A 1 282 ? 15.943 4.740 -29.537 1.00 91.19 282 ASP A N 1
ATOM 2101 C CA . ASP A 1 282 ? 16.024 4.453 -28.097 1.00 91.19 282 ASP A CA 1
ATOM 2102 C C . ASP A 1 282 ? 15.681 5.690 -27.241 1.00 91.19 282 ASP A C 1
ATOM 2104 O O . ASP A 1 282 ? 15.030 5.558 -26.199 1.00 91.19 282 ASP A O 1
ATOM 2108 N N . ARG A 1 283 ? 16.012 6.909 -27.704 1.00 91.56 283 ARG A N 1
ATOM 2109 C CA . ARG A 1 283 ? 15.515 8.152 -27.070 1.00 91.56 283 ARG A CA 1
ATOM 2110 C C . ARG A 1 283 ? 13.994 8.241 -27.105 1.00 91.56 283 ARG A C 1
ATOM 2112 O O . ARG A 1 283 ? 13.376 8.571 -26.093 1.00 91.56 283 ARG A O 1
ATOM 2119 N N . GLU A 1 284 ? 13.395 7.950 -28.254 1.00 93.94 284 GLU A N 1
ATOM 2120 C CA . GLU A 1 284 ? 11.943 7.983 -28.400 1.00 93.94 284 GLU A CA 1
ATOM 2121 C C . GLU A 1 284 ? 11.274 6.876 -27.571 1.00 93.94 284 GLU A C 1
ATOM 2123 O O . GLU A 1 284 ? 10.301 7.148 -26.874 1.00 93.94 284 GLU A O 1
ATOM 2128 N N . ARG A 1 285 ? 11.838 5.662 -27.505 1.00 95.12 285 ARG A N 1
ATOM 2129 C CA . ARG A 1 285 ? 11.347 4.600 -26.605 1.00 95.12 285 ARG A CA 1
ATOM 2130 C C . ARG A 1 285 ? 11.336 5.043 -25.151 1.00 95.12 285 ARG A C 1
ATOM 2132 O O . ARG A 1 285 ? 10.331 4.860 -24.468 1.00 95.12 285 ARG A O 1
ATOM 2139 N N . ALA A 1 286 ? 12.421 5.655 -24.680 1.00 94.25 286 ALA A N 1
ATOM 2140 C CA . ALA A 1 286 ? 12.478 6.210 -23.331 1.00 94.25 286 ALA A CA 1
ATOM 2141 C C . ALA A 1 286 ? 11.384 7.268 -23.088 1.00 94.25 286 ALA A C 1
ATOM 2143 O O . ALA A 1 286 ? 10.710 7.227 -22.057 1.00 94.25 286 ALA A O 1
ATOM 2144 N N . SER A 1 287 ? 11.170 8.172 -24.050 1.00 94.31 287 SER A N 1
ATOM 2145 C CA . SER A 1 287 ? 10.107 9.187 -24.009 1.00 94.31 287 SER A CA 1
ATOM 2146 C C . SER A 1 287 ? 8.709 8.559 -23.919 1.00 94.31 287 SER A C 1
ATOM 2148 O O . SER A 1 287 ? 7.901 8.939 -23.066 1.00 94.31 287 SER A O 1
ATOM 2150 N N . ARG A 1 288 ? 8.424 7.535 -24.734 1.00 96.19 288 ARG A N 1
ATOM 2151 C CA . ARG A 1 288 ? 7.135 6.829 -24.701 1.00 96.19 288 ARG A CA 1
ATOM 2152 C C . ARG A 1 288 ? 6.928 6.055 -23.403 1.00 96.19 288 ARG A C 1
ATOM 2154 O O . ARG A 1 288 ? 5.846 6.142 -22.829 1.00 96.19 288 ARG A O 1
ATOM 2161 N N . TYR A 1 289 ? 7.954 5.385 -22.874 1.00 96.50 289 TYR A N 1
ATOM 2162 C CA . TYR A 1 289 ? 7.864 4.749 -21.556 1.00 96.50 289 TYR A CA 1
ATOM 2163 C C . TYR A 1 289 ? 7.613 5.756 -20.428 1.00 96.50 289 TYR A C 1
ATOM 2165 O O . TYR A 1 289 ? 6.881 5.437 -19.495 1.00 96.50 289 TYR A O 1
ATOM 2173 N N . GLU A 1 290 ? 8.141 6.982 -20.503 1.00 94.94 290 GLU A N 1
ATOM 2174 C CA . GLU A 1 290 ? 7.787 8.027 -19.533 1.00 94.94 290 GLU A CA 1
ATOM 2175 C C . GLU A 1 290 ? 6.306 8.414 -19.632 1.00 94.94 290 GLU A C 1
ATOM 2177 O O . GLU A 1 290 ? 5.641 8.539 -18.606 1.00 94.94 290 GLU A O 1
ATOM 2182 N N . ARG A 1 291 ? 5.754 8.540 -20.845 1.00 93.44 291 ARG A N 1
ATOM 2183 C CA . ARG A 1 291 ? 4.317 8.802 -21.036 1.00 93.44 291 ARG A CA 1
ATOM 2184 C C . ARG A 1 291 ? 3.450 7.663 -20.492 1.00 93.44 291 ARG A C 1
ATOM 2186 O O . ARG A 1 291 ? 2.480 7.930 -19.789 1.00 93.44 291 ARG A O 1
ATOM 2193 N N . VAL A 1 292 ? 3.833 6.410 -20.746 1.00 93.88 292 VAL A N 1
ATOM 2194 C CA . VAL A 1 292 ? 3.179 5.220 -20.169 1.00 93.88 292 VAL A CA 1
ATOM 2195 C C . VAL A 1 292 ? 3.249 5.261 -18.640 1.00 93.88 292 VAL A C 1
ATOM 2197 O O . VAL A 1 292 ? 2.245 5.052 -17.965 1.00 93.88 292 VAL A O 1
ATOM 2200 N N . ARG A 1 293 ? 4.414 5.586 -18.067 1.00 93.19 293 ARG A N 1
ATOM 2201 C CA . ARG A 1 293 ? 4.588 5.718 -16.614 1.00 93.19 293 ARG A CA 1
ATOM 2202 C C . ARG A 1 293 ? 3.650 6.769 -16.030 1.00 93.19 293 ARG A C 1
ATOM 2204 O O . ARG A 1 293 ? 3.024 6.505 -15.010 1.00 93.19 293 ARG A O 1
ATOM 2211 N N . MET A 1 294 ? 3.535 7.929 -16.675 1.00 88.94 294 MET A N 1
ATOM 2212 C CA . MET A 1 294 ? 2.627 8.994 -16.248 1.00 88.94 294 MET A CA 1
ATOM 2213 C C . MET A 1 294 ? 1.164 8.549 -16.297 1.00 88.94 294 MET A C 1
ATOM 2215 O O . MET A 1 294 ? 0.443 8.781 -15.331 1.00 88.94 294 MET A O 1
ATOM 2219 N N . LEU A 1 295 ? 0.742 7.853 -17.359 1.00 89.00 295 LEU A N 1
ATOM 2220 C CA . LEU A 1 295 ? -0.601 7.273 -17.439 1.00 89.00 295 LEU A CA 1
ATOM 2221 C C . LEU A 1 295 ? -0.872 6.339 -16.252 1.00 89.00 295 LEU A C 1
ATOM 2223 O O . LEU A 1 295 ? -1.868 6.514 -15.555 1.00 89.00 295 LEU A O 1
ATOM 2227 N N . LEU A 1 296 ? 0.030 5.387 -15.997 1.00 89.56 296 LEU A N 1
ATOM 2228 C CA . LEU A 1 296 ? -0.119 4.403 -14.921 1.00 89.56 296 LEU A CA 1
ATOM 2229 C C . LEU A 1 296 ? -0.074 5.031 -13.520 1.00 89.56 296 LEU A C 1
ATOM 2231 O O . LEU A 1 296 ? -0.732 4.547 -12.610 1.00 89.56 296 LEU A O 1
ATOM 2235 N N . MET A 1 297 ? 0.696 6.105 -13.321 1.00 84.00 297 MET A N 1
ATOM 2236 C CA . MET A 1 297 ? 0.751 6.809 -12.033 1.00 84.00 297 MET A CA 1
ATOM 2237 C C . MET A 1 297 ? -0.499 7.640 -11.746 1.00 84.00 297 MET A C 1
ATOM 2239 O O . MET A 1 297 ? -0.832 7.846 -10.583 1.00 84.00 297 MET A O 1
ATOM 2243 N N . LEU A 1 298 ? -1.154 8.154 -12.789 1.00 81.19 298 LEU A N 1
ATOM 2244 C CA . LEU A 1 298 ? -2.353 8.982 -12.659 1.00 81.19 298 LEU A CA 1
ATOM 2245 C C . LEU A 1 298 ? -3.640 8.158 -12.568 1.00 81.19 298 LEU A C 1
ATOM 2247 O O . LEU A 1 298 ? -4.671 8.697 -12.179 1.00 81.19 298 LEU A O 1
ATOM 2251 N N . ASN A 1 299 ? -3.592 6.877 -12.935 1.00 78.44 299 ASN A N 1
ATOM 2252 C CA . ASN A 1 299 ? -4.767 6.023 -13.028 1.00 78.44 299 ASN A CA 1
ATOM 2253 C C . ASN A 1 299 ? -4.511 4.712 -12.285 1.00 78.44 299 ASN A C 1
ATOM 2255 O O . ASN A 1 299 ? -3.815 3.826 -12.785 1.00 78.44 299 ASN A O 1
ATOM 2259 N N . ASP A 1 300 ? -5.088 4.589 -11.091 1.00 73.31 300 ASP A N 1
ATOM 2260 C CA . ASP A 1 300 ? -4.954 3.374 -10.293 1.00 73.31 300 ASP A CA 1
ATOM 2261 C C . ASP A 1 300 ? -5.565 2.163 -11.017 1.00 73.31 300 ASP A C 1
ATOM 2263 O O . ASP A 1 300 ? -6.612 2.253 -11.662 1.00 73.31 300 ASP A O 1
ATOM 2267 N N . GLY A 1 301 ? -4.874 1.025 -10.962 1.00 77.38 301 GLY A N 1
ATOM 2268 C CA . GLY A 1 301 ? -5.265 -0.202 -11.662 1.00 77.38 301 GLY A CA 1
ATOM 2269 C C . GLY A 1 301 ? -5.192 -0.162 -13.198 1.00 77.38 301 GLY A C 1
ATOM 2270 O O . GLY A 1 301 ? -5.571 -1.150 -13.837 1.00 77.38 301 GLY A O 1
ATOM 2271 N N . ALA A 1 302 ? -4.708 0.926 -13.812 1.00 84.50 302 ALA A N 1
ATOM 2272 C CA . ALA A 1 302 ? -4.582 1.020 -15.264 1.00 84.50 302 ALA A CA 1
ATOM 2273 C C . ALA A 1 302 ? -3.619 -0.031 -15.842 1.00 84.50 302 ALA A C 1
ATOM 2275 O O . ALA A 1 302 ? -2.658 -0.471 -15.207 1.00 84.50 302 ALA A O 1
ATOM 2276 N N . LYS A 1 303 ? -3.886 -0.424 -17.088 1.00 90.12 303 LYS A N 1
ATOM 2277 C CA . LYS A 1 303 ? -3.089 -1.372 -17.877 1.00 90.12 303 LYS A CA 1
ATOM 2278 C C . LYS A 1 303 ? -2.857 -0.801 -19.265 1.00 90.12 303 LYS A C 1
ATOM 2280 O O . LYS A 1 303 ? -3.613 0.059 -19.705 1.00 90.12 303 LYS A O 1
ATOM 2285 N N . VAL A 1 304 ? -1.842 -1.307 -19.958 1.00 91.81 304 VAL A N 1
ATOM 2286 C CA . VAL A 1 304 ? -1.456 -0.825 -21.293 1.00 91.81 304 VAL A CA 1
ATOM 2287 C C . VAL A 1 304 ? -1.400 -2.034 -22.238 1.00 91.81 304 VAL A C 1
ATOM 2289 O O . VAL A 1 304 ? -0.316 -2.531 -22.537 1.00 91.81 304 VAL A O 1
ATOM 2292 N N . PRO A 1 305 ? -2.557 -2.604 -22.635 1.00 90.88 305 PRO A N 1
ATOM 2293 C CA . PRO A 1 305 ? -2.606 -3.814 -23.467 1.00 90.88 305 PRO A CA 1
ATOM 2294 C C . PRO A 1 305 ? -2.040 -3.606 -24.879 1.00 90.88 305 PRO A C 1
ATOM 2296 O O . PRO A 1 305 ? -1.679 -4.567 -25.544 1.00 90.88 305 PRO A O 1
ATOM 2299 N N . ASP A 1 306 ? -1.957 -2.357 -25.323 1.00 91.44 306 ASP A N 1
ATOM 2300 C CA . ASP A 1 306 ? -1.445 -1.890 -26.608 1.00 91.44 306 ASP A CA 1
ATOM 2301 C C . ASP A 1 306 ? 0.030 -1.465 -26.557 1.00 91.44 306 ASP A C 1
ATOM 2303 O O . ASP A 1 306 ? 0.525 -0.827 -27.485 1.00 91.44 306 ASP A O 1
ATOM 2307 N N . LEU A 1 307 ? 0.758 -1.822 -25.491 1.00 94.94 307 LEU A N 1
ATOM 2308 C CA . LEU A 1 307 ? 2.152 -1.410 -25.315 1.00 94.94 307 LEU A CA 1
ATOM 2309 C C . LEU A 1 307 ? 3.055 -1.841 -26.478 1.00 94.94 307 LEU A C 1
ATOM 2311 O O . LEU A 1 307 ? 3.951 -1.083 -26.834 1.00 94.94 307 LEU A O 1
ATOM 2315 N N . ASP A 1 308 ? 2.799 -2.997 -27.094 1.00 93.88 308 ASP A N 1
ATOM 2316 C CA . ASP A 1 308 ? 3.554 -3.479 -28.259 1.00 93.88 308 ASP A CA 1
ATOM 2317 C C . ASP A 1 308 ? 3.396 -2.563 -29.485 1.00 93.88 308 ASP A C 1
ATOM 2319 O O . ASP A 1 308 ? 4.299 -2.475 -30.311 1.00 93.88 308 ASP A O 1
ATOM 2323 N N . VAL A 1 309 ? 2.270 -1.848 -29.596 1.00 92.25 309 VAL A N 1
ATOM 2324 C CA . VAL A 1 309 ? 2.031 -0.845 -30.648 1.00 92.25 309 VAL A CA 1
ATOM 2325 C C . VAL A 1 309 ? 2.699 0.481 -30.279 1.00 92.25 309 VAL A C 1
ATOM 2327 O O . VAL A 1 309 ? 3.277 1.156 -31.128 1.00 92.25 309 VAL A O 1
ATOM 2330 N N . ILE A 1 310 ? 2.652 0.857 -28.999 1.00 93.12 310 ILE A N 1
ATOM 2331 C CA . ILE A 1 310 ? 3.190 2.133 -28.515 1.00 93.12 310 ILE A CA 1
ATOM 2332 C C . ILE A 1 310 ? 4.726 2.108 -28.478 1.00 93.12 310 ILE A C 1
ATOM 2334 O O . ILE A 1 310 ? 5.372 3.045 -28.950 1.00 93.12 310 ILE A O 1
ATOM 2338 N N . VAL A 1 311 ? 5.330 1.071 -27.893 1.00 95.00 311 VAL A N 1
ATOM 2339 C CA . VAL A 1 311 ? 6.782 0.953 -27.668 1.00 95.00 311 VAL A CA 1
ATOM 2340 C C . VAL A 1 311 ? 7.293 -0.459 -27.993 1.00 95.00 311 VAL A C 1
ATOM 2342 O O . VAL A 1 311 ? 7.799 -1.142 -27.097 1.00 95.00 311 VAL A O 1
ATOM 2345 N N . PRO A 1 312 ? 7.224 -0.907 -29.260 1.00 94.50 312 PRO A N 1
ATOM 2346 C CA . PRO A 1 312 ? 7.730 -2.219 -29.657 1.00 94.50 312 PRO A CA 1
ATOM 2347 C C . PRO A 1 312 ? 9.198 -2.398 -29.247 1.00 94.50 312 PRO A C 1
ATOM 2349 O O . PRO A 1 312 ? 10.034 -1.497 -29.418 1.00 94.50 312 PRO A O 1
ATOM 2352 N N . LEU A 1 313 ? 9.532 -3.563 -28.691 1.00 92.94 313 LEU A N 1
ATOM 2353 C CA . LEU A 1 313 ? 10.901 -3.870 -28.281 1.00 92.94 313 LEU A CA 1
ATOM 2354 C C . LEU A 1 313 ? 11.834 -4.024 -29.496 1.00 92.94 313 LEU A C 1
ATOM 2356 O O . LEU A 1 313 ? 11.428 -4.588 -30.513 1.00 92.94 313 LEU A O 1
ATOM 2360 N N . PRO A 1 314 ? 13.105 -3.578 -29.413 1.00 88.94 314 PRO A N 1
ATOM 2361 C CA . PRO A 1 314 ? 14.092 -3.879 -30.447 1.00 88.94 314 PRO A CA 1
ATOM 2362 C C . PRO A 1 314 ? 14.214 -5.397 -30.676 1.00 88.94 314 PRO A C 1
ATOM 2364 O O . PRO A 1 314 ? 14.171 -6.148 -29.699 1.00 88.94 314 PRO A O 1
ATOM 2367 N N . PRO A 1 315 ? 14.415 -5.861 -31.923 1.00 88.12 315 PRO A N 1
ATOM 2368 C CA . PRO A 1 315 ? 14.808 -5.085 -33.104 1.00 88.12 315 PRO A CA 1
ATOM 2369 C C . PRO A 1 315 ? 13.646 -4.488 -33.918 1.00 88.12 315 PRO A C 1
ATOM 2371 O O . PRO A 1 315 ? 13.904 -3.957 -34.993 1.00 88.12 315 PRO A O 1
ATOM 2374 N N . ALA A 1 316 ? 12.394 -4.581 -33.458 1.00 89.94 316 ALA A N 1
ATOM 2375 C CA . ALA A 1 316 ? 11.261 -4.037 -34.203 1.00 89.94 316 ALA A CA 1
ATOM 2376 C C . ALA A 1 316 ? 11.397 -2.518 -34.422 1.00 89.94 316 ALA A C 1
ATOM 2378 O O . ALA A 1 316 ? 11.908 -1.789 -33.561 1.00 89.94 316 ALA A O 1
ATOM 2379 N N . GLU A 1 317 ? 10.943 -2.041 -35.581 1.00 86.62 317 GLU A N 1
ATOM 2380 C CA . GLU A 1 317 ? 10.952 -0.614 -35.896 1.00 86.62 317 GLU A CA 1
ATOM 2381 C C . GLU A 1 317 ? 9.993 0.157 -34.983 1.00 86.62 317 GLU A C 1
ATOM 2383 O O . GLU A 1 317 ? 9.021 -0.384 -34.458 1.00 86.62 317 GLU A O 1
ATOM 2388 N N . LEU A 1 318 ? 10.317 1.427 -34.739 1.00 91.50 318 LEU A N 1
ATOM 2389 C CA . LEU A 1 318 ? 9.508 2.311 -33.909 1.00 91.50 318 LEU A CA 1
ATOM 2390 C C . LEU A 1 318 ? 8.715 3.264 -34.793 1.00 91.50 318 LEU A C 1
ATOM 2392 O O . LEU A 1 318 ? 9.181 4.365 -35.096 1.00 91.50 318 LEU A O 1
ATOM 2396 N N . ASP A 1 319 ? 7.519 2.837 -35.181 1.00 90.12 319 ASP A N 1
ATOM 2397 C CA . ASP A 1 319 ? 6.615 3.654 -35.985 1.00 90.12 319 ASP A CA 1
ATOM 2398 C C . ASP A 1 319 ? 6.220 4.944 -35.262 1.00 90.12 319 ASP A C 1
ATOM 2400 O O . ASP A 1 319 ? 6.249 5.036 -34.027 1.00 90.12 319 ASP A O 1
ATOM 2404 N N . ALA A 1 320 ? 5.840 5.963 -36.035 1.00 89.19 320 ALA A N 1
ATOM 2405 C CA . ALA A 1 320 ? 5.309 7.204 -35.490 1.00 89.19 320 ALA A CA 1
ATOM 2406 C C . ALA A 1 320 ? 4.058 6.918 -34.647 1.00 89.19 320 ALA A C 1
ATOM 2408 O O . ALA A 1 320 ? 3.135 6.241 -35.090 1.00 89.19 320 ALA A O 1
ATOM 2409 N N . TRP A 1 321 ? 4.031 7.458 -33.433 1.00 90.00 321 TRP A N 1
ATOM 2410 C CA . TRP A 1 321 ? 2.908 7.327 -32.515 1.00 90.00 321 TRP A CA 1
ATOM 2411 C C . TRP A 1 321 ? 2.320 8.704 -32.240 1.00 90.00 321 TRP A C 1
ATOM 2413 O O . TRP A 1 321 ? 3.045 9.657 -31.952 1.00 90.00 321 TRP A O 1
ATOM 2423 N N . ASP A 1 322 ? 1.001 8.802 -32.329 1.00 86.44 322 ASP A N 1
ATOM 2424 C CA . ASP A 1 322 ? 0.242 10.043 -32.164 1.00 86.44 322 ASP A CA 1
ATOM 2425 C C . ASP A 1 322 ? 0.051 10.455 -30.693 1.00 86.44 322 ASP A C 1
ATOM 2427 O O . ASP A 1 322 ? -0.456 11.540 -30.408 1.00 86.44 322 ASP A O 1
ATOM 2431 N N . GLY A 1 323 ? 0.504 9.625 -29.747 1.00 82.81 323 GLY A N 1
ATOM 2432 C CA . GLY A 1 323 ? 0.381 9.877 -28.314 1.00 82.81 323 GLY A CA 1
ATOM 2433 C C . GLY A 1 323 ? -0.919 9.366 -27.694 1.00 82.81 323 GLY A C 1
ATOM 2434 O O . GLY A 1 323 ? -1.174 9.673 -26.529 1.00 82.81 323 GLY A O 1
ATOM 2435 N N . THR A 1 324 ? -1.733 8.615 -28.438 1.00 84.75 324 THR A N 1
ATOM 2436 C CA . THR A 1 324 ? -2.992 8.050 -27.941 1.00 84.75 324 THR A CA 1
ATOM 2437 C C . THR A 1 324 ? -2.789 6.686 -27.281 1.00 84.75 324 THR A C 1
ATOM 2439 O O . THR A 1 324 ? -1.899 5.920 -27.645 1.00 84.75 324 THR A O 1
ATOM 2442 N N . PHE A 1 325 ? -3.618 6.384 -26.284 1.00 83.56 325 PHE A N 1
ATOM 2443 C CA . PHE A 1 325 ? -3.678 5.075 -25.635 1.00 83.56 325 PHE A CA 1
ATOM 2444 C C . PHE A 1 325 ? -5.035 4.444 -25.948 1.00 83.56 325 PHE A C 1
ATOM 2446 O O . PHE A 1 325 ? -6.051 5.137 -25.885 1.00 83.56 325 PHE A O 1
ATOM 2453 N N . LEU A 1 326 ? -5.080 3.137 -26.224 1.00 77.75 326 LEU A N 1
ATOM 2454 C CA . LEU A 1 326 ? -6.345 2.402 -26.378 1.00 77.75 326 LEU A CA 1
ATOM 2455 C C . LEU A 1 326 ? -7.109 2.259 -25.053 1.00 77.75 326 LEU A C 1
ATOM 2457 O O . LEU A 1 326 ? -8.281 1.880 -25.045 1.00 77.75 326 LEU A O 1
ATOM 2461 N N . TRP A 1 327 ? -6.460 2.542 -23.923 1.00 69.69 327 TRP A N 1
ATOM 2462 C CA . TRP A 1 327 ? -7.083 2.477 -22.609 1.00 69.69 327 TRP A CA 1
ATOM 2463 C C . TRP A 1 327 ? -8.098 3.612 -22.403 1.00 69.69 327 TRP A C 1
ATOM 2465 O O . TRP A 1 327 ? -7.750 4.791 -22.434 1.00 69.69 327 TRP A O 1
ATOM 2475 N N . SER A 1 328 ? -9.350 3.247 -22.118 1.00 56.84 328 SER A N 1
ATOM 2476 C CA . SER A 1 328 ? -10.361 4.145 -21.555 1.00 56.84 328 SER A CA 1
ATOM 2477 C C . SER A 1 328 ? -10.485 3.891 -20.049 1.00 56.84 328 SER A C 1
ATOM 2479 O O . SER A 1 328 ? -10.630 2.721 -19.670 1.00 56.84 328 SER A O 1
ATOM 2481 N N . PRO A 1 329 ? -10.523 4.929 -19.190 1.00 55.97 329 PRO A N 1
ATOM 2482 C CA . PRO A 1 329 ? -10.952 4.744 -17.813 1.00 55.97 329 PRO A CA 1
ATOM 2483 C C . PRO A 1 329 ? -12.332 4.090 -17.828 1.00 55.97 329 PRO A C 1
ATOM 2485 O O . PRO A 1 329 ? -13.242 4.572 -18.505 1.00 55.97 329 PRO A O 1
ATOM 2488 N N . SER A 1 330 ? -12.502 2.981 -17.108 1.00 47.59 330 SER A N 1
ATOM 2489 C CA . SER A 1 330 ? -13.847 2.499 -16.805 1.00 47.59 330 SER A CA 1
ATOM 2490 C C . SER A 1 330 ? -14.593 3.647 -16.125 1.00 47.59 330 SER A C 1
ATOM 2492 O O . SER A 1 330 ? -14.016 4.227 -15.199 1.00 47.59 330 SER A O 1
ATOM 2494 N N . PRO A 1 331 ? -15.819 4.004 -16.559 1.00 42.09 331 PRO A N 1
ATOM 2495 C CA . PRO A 1 331 ? -16.594 5.024 -15.874 1.00 42.09 331 PRO A CA 1
ATOM 2496 C C . PRO A 1 331 ? -16.669 4.603 -14.415 1.00 42.09 331 PRO A C 1
ATOM 2498 O O . PRO A 1 331 ? -17.159 3.514 -14.106 1.00 42.09 331 PRO A O 1
ATOM 2501 N N . THR A 1 332 ? -16.083 5.426 -13.546 1.00 49.66 332 THR A N 1
ATOM 2502 C CA . THR A 1 332 ? -16.182 5.297 -12.099 1.00 49.66 332 THR A CA 1
ATOM 2503 C C . THR A 1 332 ? -17.641 4.990 -11.817 1.00 49.66 332 THR A C 1
ATOM 2505 O O . THR A 1 332 ? -18.504 5.767 -12.232 1.00 49.66 332 THR A O 1
ATOM 2508 N N . SER A 1 333 ? -17.927 3.822 -11.233 1.00 50.69 333 SER A N 1
ATOM 2509 C CA . SER A 1 333 ? -19.285 3.465 -10.823 1.00 50.69 333 SER A CA 1
ATOM 2510 C C . SER A 1 333 ? -19.903 4.692 -10.170 1.00 50.69 333 SER A C 1
ATOM 2512 O O . SER A 1 333 ? -19.230 5.296 -9.326 1.00 50.69 333 SER A O 1
ATOM 2514 N N . GLU A 1 334 ? -21.107 5.080 -10.600 1.00 54.62 334 GLU A N 1
ATOM 2515 C CA . GLU A 1 334 ? -21.802 6.242 -10.049 1.00 54.62 334 GLU A CA 1
ATOM 2516 C C . GLU A 1 334 ? -21.630 6.235 -8.521 1.00 54.62 334 GLU A C 1
ATOM 2518 O O . GLU A 1 334 ? -21.795 5.165 -7.916 1.00 54.62 334 GLU A O 1
ATOM 2523 N N . PRO A 1 335 ? -21.179 7.352 -7.914 1.00 57.16 335 PRO A N 1
ATOM 2524 C CA . PRO A 1 335 ? -20.830 7.376 -6.502 1.00 57.16 335 PRO A CA 1
ATOM 2525 C C . PRO A 1 335 ? -21.984 6.768 -5.712 1.00 57.16 335 PRO A C 1
ATOM 2527 O O . PRO A 1 335 ? -23.120 7.192 -5.936 1.00 57.16 335 PRO A O 1
ATOM 2530 N N . PRO A 1 336 ? -21.758 5.786 -4.821 1.00 66.44 336 PRO A N 1
ATOM 2531 C CA . PRO A 1 336 ? -22.847 5.242 -4.025 1.00 66.44 336 PRO A CA 1
ATOM 2532 C C . PRO A 1 336 ? -23.464 6.387 -3.219 1.00 66.44 336 PRO A C 1
ATOM 2534 O O . PRO A 1 336 ? -22.866 6.865 -2.264 1.00 66.44 336 PRO A O 1
ATOM 2537 N N . SER A 1 337 ? -24.625 6.888 -3.640 1.00 79.12 337 SER A N 1
ATOM 2538 C CA . SER A 1 337 ? -25.232 8.061 -3.022 1.00 79.12 337 SER A CA 1
ATOM 2539 C C . SER A 1 337 ? -25.897 7.652 -1.713 1.00 79.12 337 SER A C 1
ATOM 2541 O O . SER A 1 337 ? -26.771 6.785 -1.716 1.00 79.12 337 SER A O 1
ATOM 2543 N N . LEU A 1 338 ? -25.516 8.296 -0.613 1.00 86.56 338 LEU A N 1
ATOM 2544 C CA . LEU A 1 338 ? -26.197 8.191 0.675 1.00 86.56 338 LEU A CA 1
ATOM 2545 C C . LEU A 1 338 ? -26.806 9.536 1.047 1.00 86.56 338 LEU A C 1
ATOM 2547 O O . LEU A 1 338 ? -26.151 10.576 0.957 1.00 86.56 338 LEU A O 1
ATOM 2551 N N . SER A 1 339 ? -28.062 9.517 1.484 1.00 91.19 339 SER A N 1
ATOM 2552 C CA . SER A 1 339 ? -28.721 10.711 2.006 1.00 91.19 339 SER A CA 1
ATOM 2553 C C . SER A 1 339 ? -28.271 11.017 3.440 1.00 91.19 339 SER A C 1
ATOM 2555 O O . SER A 1 339 ? -27.966 10.120 4.226 1.00 91.19 339 SER A O 1
ATOM 2557 N N . GLU A 1 340 ? -28.298 12.293 3.834 1.00 93.00 340 GLU A N 1
ATOM 2558 C CA . GLU A 1 340 ? -28.026 12.687 5.229 1.00 93.00 340 GLU A CA 1
ATOM 2559 C C . GLU A 1 340 ? -29.014 12.057 6.225 1.00 93.00 340 GLU A C 1
ATOM 2561 O O . GLU A 1 340 ? -28.656 11.824 7.378 1.00 93.00 340 GLU A O 1
ATOM 2566 N N . ALA A 1 341 ? -30.237 11.733 5.787 1.00 94.00 341 ALA A N 1
ATOM 2567 C CA . ALA A 1 341 ? -31.215 11.023 6.607 1.00 94.00 341 ALA A CA 1
ATOM 2568 C C . ALA A 1 341 ? -30.767 9.584 6.916 1.00 94.00 341 ALA A C 1
ATOM 2570 O O . ALA A 1 341 ? -30.834 9.170 8.069 1.00 94.00 341 ALA A O 1
ATOM 2571 N N . GLU A 1 342 ? -30.252 8.852 5.922 1.00 94.69 342 GLU A N 1
ATOM 2572 C CA . GLU A 1 342 ? -29.703 7.502 6.122 1.00 94.69 342 GLU A CA 1
ATOM 2573 C C . GLU A 1 342 ? -28.462 7.516 7.024 1.00 94.69 342 GLU A C 1
ATOM 2575 O O . GLU A 1 342 ? -28.334 6.686 7.920 1.00 94.69 342 GLU A O 1
ATOM 2580 N N . ILE A 1 343 ? -27.560 8.485 6.833 1.00 93.94 343 ILE A N 1
ATOM 2581 C CA . ILE A 1 343 ? -26.356 8.625 7.669 1.00 93.94 343 ILE A CA 1
ATOM 2582 C C . ILE A 1 343 ? -26.742 8.959 9.118 1.00 93.94 343 ILE A C 1
ATOM 2584 O O . ILE A 1 343 ? -26.170 8.411 10.062 1.00 93.94 343 ILE A O 1
ATOM 2588 N N . THR A 1 344 ? -27.727 9.843 9.300 1.00 94.62 344 THR A N 1
ATOM 2589 C CA . THR A 1 344 ? -28.259 10.198 10.621 1.00 94.62 344 THR A CA 1
ATOM 2590 C C . THR A 1 344 ? -28.886 8.988 11.302 1.00 94.62 344 THR A C 1
ATOM 2592 O O . THR A 1 344 ? -28.598 8.738 12.471 1.00 94.62 344 THR A O 1
ATOM 2595 N N . ASP A 1 345 ? -29.686 8.205 10.579 1.00 95.69 345 ASP A N 1
ATOM 2596 C CA . ASP A 1 345 ? -30.278 6.975 11.102 1.00 95.69 345 ASP A CA 1
ATOM 2597 C C . ASP A 1 345 ? -29.188 6.000 11.584 1.00 95.69 345 ASP A C 1
ATOM 2599 O O . ASP A 1 345 ? -29.176 5.629 12.760 1.00 95.69 345 ASP A O 1
ATOM 2603 N N . LEU A 1 346 ? -28.184 5.711 10.745 1.00 96.19 346 LEU A N 1
ATOM 2604 C CA . LEU A 1 346 ? -27.039 4.863 11.104 1.00 96.19 346 LEU A CA 1
ATOM 2605 C C . LEU A 1 346 ? -26.302 5.337 12.366 1.00 96.19 346 LEU A C 1
ATOM 2607 O O . LEU A 1 346 ? -25.936 4.506 13.201 1.00 96.19 346 LEU A O 1
ATOM 2611 N N . ALA A 1 347 ? -26.097 6.648 12.527 1.00 93.12 347 ALA A N 1
ATOM 2612 C CA . ALA A 1 347 ? -25.477 7.223 13.721 1.00 93.12 347 ALA A CA 1
ATOM 2613 C C . ALA A 1 347 ? -26.361 7.039 14.967 1.00 93.12 347 ALA A C 1
ATOM 2615 O O . ALA A 1 347 ? -25.889 6.606 16.022 1.00 93.12 347 ALA A O 1
ATOM 2616 N N . THR A 1 348 ? -27.662 7.320 14.846 1.00 94.50 348 THR A N 1
ATOM 2617 C CA . THR A 1 348 ? -28.601 7.238 15.973 1.00 94.50 348 THR A CA 1
ATOM 2618 C C . THR A 1 348 ? -28.809 5.814 16.483 1.00 94.50 348 THR A C 1
ATOM 2620 O O . THR A 1 348 ? -28.894 5.635 17.697 1.00 94.50 348 THR A O 1
ATOM 2623 N N . ARG A 1 349 ? -28.782 4.794 15.608 1.00 95.44 349 ARG A N 1
ATOM 2624 C CA . ARG A 1 349 ? -28.853 3.373 16.010 1.00 95.44 349 ARG A CA 1
ATOM 2625 C C . ARG A 1 349 ? -27.721 2.948 16.954 1.00 95.44 349 ARG A C 1
ATOM 2627 O O . ARG A 1 349 ? -27.867 1.968 17.678 1.00 95.44 349 ARG A O 1
ATOM 2634 N N . ARG A 1 350 ? -26.597 3.674 16.951 1.00 94.31 350 ARG A N 1
ATOM 2635 C CA . ARG A 1 350 ? -25.434 3.442 17.826 1.00 94.31 350 ARG A CA 1
ATOM 2636 C C . ARG A 1 350 ? -25.248 4.538 18.878 1.00 94.31 350 ARG A C 1
ATOM 2638 O O . ARG A 1 350 ? -24.175 4.638 19.462 1.00 94.31 350 ARG A O 1
ATOM 2645 N N . SER A 1 351 ? -26.278 5.351 19.127 1.00 93.31 351 SER A N 1
ATOM 2646 C CA . SER A 1 351 ? -26.245 6.453 20.100 1.00 93.31 351 SER A CA 1
ATOM 2647 C C . SER A 1 351 ? -25.117 7.467 19.857 1.00 93.31 351 SER A C 1
ATOM 2649 O O . SER A 1 351 ? -24.601 8.067 20.799 1.00 93.31 351 SER A O 1
ATOM 2651 N N . LEU A 1 352 ? -24.745 7.681 18.593 1.00 87.12 352 LEU A N 1
ATOM 2652 C CA . LEU A 1 352 ? -23.729 8.655 18.197 1.00 87.12 352 LEU A CA 1
ATOM 2653 C C . LEU A 1 352 ? -24.356 10.017 17.886 1.00 87.12 352 LEU A C 1
ATOM 2655 O O . LEU A 1 352 ? -25.516 10.106 17.471 1.00 87.12 352 LEU A O 1
ATOM 2659 N N . ASP A 1 353 ? -23.576 11.081 18.052 1.00 84.25 353 ASP A N 1
ATOM 2660 C CA . ASP A 1 353 ? -23.883 12.398 17.512 1.00 84.25 353 ASP A CA 1
ATOM 2661 C C . ASP A 1 353 ? -23.905 12.341 15.970 1.00 84.25 353 ASP A C 1
ATOM 2663 O O . ASP A 1 353 ? -22.903 11.957 15.349 1.00 84.25 353 ASP A O 1
ATOM 2667 N N . PRO A 1 354 ? -25.021 12.723 15.320 1.00 87.62 354 PRO A N 1
ATOM 2668 C CA . PRO A 1 354 ? -25.129 12.628 13.877 1.00 87.62 354 PRO A CA 1
ATOM 2669 C C . PRO A 1 354 ? -24.167 13.518 13.103 1.00 87.62 354 PRO A C 1
ATOM 2671 O O . PRO A 1 354 ? -23.847 13.116 11.994 1.00 87.62 354 PRO A O 1
ATOM 2674 N N . CYS A 1 355 ? -23.711 14.678 13.602 1.00 81.88 355 CYS A N 1
ATOM 2675 C CA . CYS A 1 355 ? -22.833 15.575 12.829 1.00 81.88 355 CYS A CA 1
ATOM 2676 C C . CYS A 1 355 ? -21.343 15.156 12.929 1.00 81.88 355 CYS A C 1
ATOM 2678 O O . CYS A 1 355 ? -20.573 15.423 12.007 1.00 81.88 355 CYS A O 1
ATOM 2680 N N . THR A 1 356 ? -20.919 14.486 14.007 1.00 81.69 356 THR A N 1
ATOM 2681 C CA . THR A 1 356 ? -19.502 14.169 14.296 1.00 81.69 356 THR A CA 1
ATOM 2682 C C . THR A 1 356 ? -19.170 12.675 14.299 1.00 81.69 356 THR A C 1
ATOM 2684 O O . THR A 1 356 ? -18.000 12.307 14.136 1.00 81.69 356 THR A O 1
ATOM 2687 N N . GLY A 1 357 ? -20.175 11.813 14.489 1.00 84.81 357 GLY A N 1
ATOM 2688 C CA . GLY A 1 357 ? -20.004 10.372 14.684 1.00 84.81 357 GLY A CA 1
ATOM 2689 C C . GLY A 1 357 ? -19.396 9.998 16.041 1.00 84.81 357 GLY A C 1
ATOM 2690 O O . GLY A 1 357 ? -18.982 8.856 16.218 1.00 84.81 357 GLY A O 1
ATOM 2691 N N . LEU A 1 358 ? -19.291 10.938 16.987 1.00 85.44 358 LEU A N 1
ATOM 2692 C CA . LEU A 1 358 ? -18.781 10.673 18.334 1.00 85.44 358 LEU A CA 1
ATOM 2693 C C . LEU A 1 358 ? -19.893 10.156 19.265 1.00 85.44 358 LEU A C 1
ATOM 2695 O O . LEU A 1 358 ? -21.055 10.513 19.081 1.00 85.44 358 LEU A O 1
ATOM 2699 N N . PRO A 1 359 ? -19.563 9.342 20.281 1.00 82.88 359 PRO A N 1
ATOM 2700 C CA . PRO A 1 359 ? -20.490 9.006 21.363 1.00 82.88 359 PRO A CA 1
ATOM 2701 C C . PRO A 1 359 ? -21.059 10.258 22.059 1.00 82.88 359 PRO A C 1
ATOM 2703 O O . PRO A 1 359 ? -20.307 11.181 22.376 1.00 82.88 359 PRO A O 1
ATOM 2706 N N . LYS A 1 360 ? -22.380 10.305 22.292 1.00 75.44 360 LYS A N 1
ATOM 2707 C CA . LYS A 1 360 ? -23.075 11.479 22.874 1.00 75.44 360 LYS A CA 1
ATOM 2708 C C . LYS A 1 360 ? -22.683 11.779 24.329 1.00 75.44 360 LYS A C 1
ATOM 2710 O O . LYS A 1 360 ? -22.667 12.932 24.744 1.00 75.44 360 LYS A O 1
ATOM 2715 N N . ASP A 1 361 ? -22.309 10.757 25.083 1.00 65.06 361 ASP A N 1
ATOM 2716 C CA . ASP A 1 361 ? -21.825 10.829 26.466 1.00 65.06 361 ASP A CA 1
ATOM 2717 C C . ASP A 1 361 ? -20.470 11.553 26.606 1.00 65.06 361 ASP A C 1
ATOM 2719 O O . ASP A 1 361 ? -20.162 12.104 27.663 1.00 65.06 361 ASP A O 1
ATOM 2723 N N . LEU A 1 362 ? -19.678 11.634 25.530 1.00 56.00 362 LEU A N 1
ATOM 2724 C CA . LEU A 1 362 ? -18.441 12.431 25.491 1.00 56.00 362 LEU A CA 1
ATOM 2725 C C . LEU A 1 362 ? -18.688 13.941 25.313 1.00 56.00 362 LEU A C 1
ATOM 2727 O O . LEU A 1 362 ? -17.742 14.733 25.423 1.00 56.00 362 LEU A O 1
ATOM 2731 N N . GLU A 1 363 ? -19.924 14.351 25.008 1.00 48.06 363 GLU A N 1
ATOM 2732 C CA . GLU A 1 363 ? -20.318 15.763 24.942 1.00 48.06 363 GLU A CA 1
ATOM 2733 C C . GLU A 1 363 ? -20.938 16.257 26.255 1.00 48.06 363 GLU A C 1
ATOM 2735 O O . GLU A 1 363 ? -20.623 17.368 26.682 1.00 48.06 363 GLU A O 1
ATOM 2740 N N . GLU A 1 364 ? -21.715 15.425 26.958 1.00 38.91 364 GLU A N 1
ATOM 2741 C CA . GLU A 1 364 ? -22.306 15.778 28.264 1.00 38.91 364 GLU A CA 1
ATOM 2742 C C . GLU A 1 364 ? -21.240 15.985 29.351 1.00 38.91 364 GLU A C 1
ATOM 2744 O O . GLU A 1 364 ? -21.333 16.920 30.143 1.00 38.91 364 GLU A O 1
ATOM 2749 N N . SER A 1 365 ? -20.128 15.239 29.321 1.00 36.50 365 SER A N 1
ATOM 2750 C CA . SER A 1 365 ? -19.016 15.461 30.261 1.00 36.50 365 SER A CA 1
ATOM 2751 C C . SER A 1 365 ? -18.272 16.796 30.059 1.00 36.50 365 SER A C 1
ATOM 2753 O O . SER A 1 365 ? -17.306 17.070 30.775 1.00 36.50 365 SER A O 1
ATOM 2755 N N . LYS A 1 366 ? -18.643 17.599 29.049 1.00 46.12 366 LYS A N 1
ATOM 2756 C CA . LYS A 1 366 ? -18.061 18.921 28.765 1.00 46.12 366 LYS A CA 1
ATOM 2757 C C . LYS A 1 366 ? -18.970 20.088 29.161 1.00 46.12 366 LYS A C 1
ATOM 2759 O O . LYS A 1 366 ? -18.443 21.192 29.269 1.00 46.12 366 LYS A O 1
ATOM 2764 N N . SER A 1 367 ? -20.274 19.886 29.396 1.00 36.19 367 SER A N 1
ATOM 2765 C CA . SER A 1 367 ? -21.164 20.972 29.856 1.00 36.19 367 SER A CA 1
ATOM 2766 C C . SER A 1 367 ? -21.044 21.262 31.352 1.00 36.19 367 SER A C 1
ATOM 2768 O O . SER A 1 367 ? -21.384 22.355 31.787 1.00 36.19 367 SER A O 1
ATOM 2770 N N . ASP A 1 368 ? -20.498 20.329 32.134 1.00 40.22 368 ASP A N 1
ATOM 2771 C CA . ASP A 1 368 ? -20.386 20.466 33.595 1.00 40.22 368 ASP A CA 1
ATOM 2772 C C . ASP A 1 368 ? -19.109 21.203 34.056 1.00 40.22 368 ASP A C 1
ATOM 2774 O O . ASP A 1 368 ? -18.799 21.253 35.246 1.00 40.22 368 ASP A O 1
ATOM 2778 N N . GLN A 1 369 ? -18.347 21.789 33.125 1.00 40.31 369 GLN A N 1
ATOM 2779 C CA . GLN A 1 369 ? -17.161 22.606 33.416 1.00 40.31 369 GLN A CA 1
ATOM 2780 C C . GLN A 1 369 ? -17.282 24.023 32.841 1.00 40.31 369 GLN A C 1
ATOM 2782 O O . GLN A 1 369 ? -16.378 24.510 32.162 1.00 40.31 369 GLN A O 1
ATOM 2787 N N . GLU A 1 370 ? -18.383 24.713 33.129 1.00 31.89 370 GLU A N 1
ATOM 2788 C CA . GLU A 1 370 ? -18.431 26.172 33.019 1.00 31.89 370 GLU A CA 1
ATOM 2789 C C . GLU A 1 370 ? -18.263 26.769 34.429 1.00 31.89 370 GLU A C 1
ATOM 2791 O O . GLU A 1 370 ? -19.059 26.459 35.319 1.00 31.89 370 GLU A O 1
ATOM 2796 N N . PRO A 1 371 ? -17.214 27.569 34.708 1.00 43.78 371 PRO A N 1
ATOM 2797 C CA . PRO A 1 371 ? -17.096 28.222 36.000 1.00 43.78 371 PRO A CA 1
ATOM 2798 C C . PRO A 1 371 ? -18.160 29.318 36.076 1.00 43.78 371 PRO A C 1
ATOM 2800 O O . PRO A 1 371 ? -18.113 30.298 35.331 1.00 43.78 371 PRO A O 1
ATOM 2803 N N . THR A 1 372 ? -19.124 29.144 36.978 1.00 33.97 372 THR A N 1
ATOM 2804 C CA . THR A 1 372 ? -20.032 30.214 37.406 1.00 33.97 372 THR A CA 1
ATOM 2805 C C . THR A 1 372 ? -19.236 31.454 37.847 1.00 33.97 372 THR A C 1
ATOM 2807 O O . THR A 1 372 ? -18.168 31.284 38.442 1.00 33.97 372 THR A O 1
ATOM 2810 N N . PRO A 1 373 ? -19.736 32.666 37.532 1.00 52.38 373 PRO A N 1
ATOM 2811 C CA . PRO A 1 373 ? -18.975 33.921 37.522 1.00 52.38 373 PRO A CA 1
ATOM 2812 C C . PRO A 1 373 ? -18.395 34.364 38.867 1.00 52.38 373 PRO A C 1
ATOM 2814 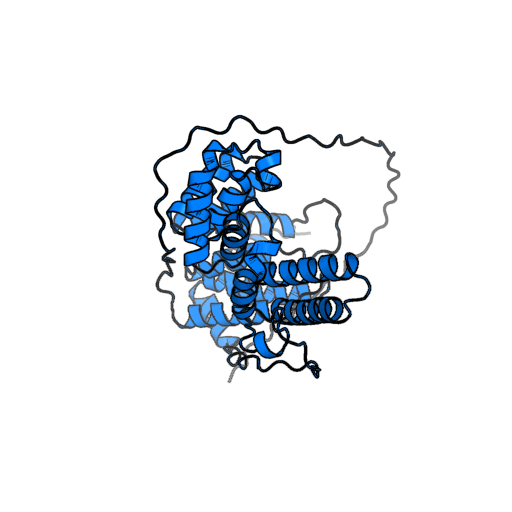O O . PRO A 1 373 ? -19.002 34.054 39.919 1.00 52.38 373 PRO A O 1
#